Protein AF-A0A368LHK3-F1 (afdb_monomer)

Foldseek 3Di:
DDDDDDPPPPPPPPPPPPVVPFQAKFKAWEFEDAPALDADAPVVSLVVVVVVLVVPPDDDHYKYKYWHQYDDAFQADHNFTWIWIDTRPDRPQATATAALQDDADPDDDDDHDHGTGPRHDHDNWDWDAGPNAIETEHEHTDPPPDQQDADDPSSLVSNQVVLVVVVVVRHQAYEYEYAHEPVRVLVSPQVHDRHAEYEYEYCPFDWDDNPQHIYTYDYHPDPPRHIWIFIAGSRHGTPDIDD

pLDDT: mean 73.04, std 18.19, range [34.31, 96.06]

Sequence (243 aa):
MLYYFLPILFASFLLSAATLKEQKPLDISINLYGLSQTKISLDDTIKSIDARLEKNNTDNAAITFFSAFNQSKANVVTGYNYVYALNSGEGLRNTPLLASNLPIYSHSQHHQIYDFPSNKTHARAYVKTFSEQKVAFLSLIDLERRSESFPSDEDIKKLGSTIDRGSIEGWNKVVLVSQYSPSATKAMLKQLKGIDVAITLGSERNITRVGKTCLAEFPYNDANQLPIKASLSASGYTTRCYW

Organism: NCBI:txid673372

Secondary structure (DSSP, 8-state):
--------SSSS----------PPPEEEEEEEE---SS--BHHHHHHHHHHHHTT----SSEEEEEEEE--SSSSS-TT-EEEEEEETT--GGGPPEE-TTS---S---SSS-----TTS-EESSEEEEETTEEEEEEEE--SS--TT----HHHHHHHHHHHHHHHHTT--EEEEEE-S-HHHHHHHHHH----SEEEEEESS-EEEEETTEEEEEEETT-SS-PPEEEEE-TTS-EEEEE-

Radius of gyration: 21.18 Å; Cα contacts (8 Å, |Δi|>4): 474; chains: 1; bounding box: 49×42×87 Å

Nearest PDB structures (foldseek):
  4uwq-assembly2_D  TM=6.763E-01  e=1.932E-06  Thermus thermophilus HB27
  2wdc-assembly1_A  TM=7.623E-01  e=3.872E-05  Thermus thermophilus HB27
  2z1a-assembly1_A  TM=7.130E-01  e=7.539E-05  Thermus thermophilus HB8
  6hxw-assembly1_A  TM=6.999E-01  e=1.937E-04  Homo sapiens
  6vca-assembly2_C  TM=5.868E-01  e=1.937E-04  Homo sapiens

Mean predicted aligned error: 11.23 Å

InterPro domains:
  IPR029052 Metallo-dependent phosphatase-like [G3DSA:3.60.21.10] (35-229)

Solvent-accessible surface area (backbone atoms only — not comparable to full-atom values): 14095 Å² total; per-residue (Å²): 134,88,77,94,82,82,93,80,85,82,85,76,85,75,72,72,81,69,69,75,73,78,61,64,66,46,68,37,38,39,36,55,43,63,78,38,92,63,89,42,55,47,69,60,52,48,54,58,47,52,66,48,53,75,71,58,86,71,84,70,56,44,40,36,37,33,34,31,23,74,84,85,73,55,48,51,73,74,94,49,63,44,40,32,55,38,50,82,92,60,65,78,79,62,40,34,43,32,40,30,57,58,75,87,44,96,78,83,81,87,91,81,60,40,37,59,32,100,69,32,59,75,28,59,49,53,73,46,73,49,96,89,40,30,36,34,39,33,20,44,72,58,86,80,77,50,87,81,46,64,82,49,73,65,40,52,49,44,44,45,54,50,49,56,51,35,44,76,76,55,40,46,33,26,37,37,40,36,64,36,30,55,69,40,47,54,55,47,55,74,77,48,79,81,52,16,36,37,35,24,50,33,90,47,80,45,78,46,75,57,90,56,18,36,38,37,28,40,31,73,80,60,85,78,56,69,36,40,41,36,33,24,40,50,88,21,41,45,78,44,73,49,109

Structure (mmCIF, N/CA/C/O backbone):
data_AF-A0A368LHK3-F1
#
_entry.id   AF-A0A368LHK3-F1
#
loop_
_atom_site.group_PDB
_atom_site.id
_atom_site.type_symbol
_atom_site.label_atom_id
_atom_site.label_alt_id
_atom_site.label_comp_id
_atom_site.label_asym_id
_atom_site.label_entity_id
_atom_site.label_seq_id
_atom_site.pdbx_PDB_ins_code
_atom_site.Cartn_x
_atom_site.Cartn_y
_atom_site.Cartn_z
_atom_site.occupancy
_atom_site.B_iso_or_equiv
_atom_site.auth_seq_id
_atom_site.auth_comp_id
_atom_site.auth_asym_id
_atom_site.auth_atom_id
_atom_site.pdbx_PDB_model_num
ATOM 1 N N . MET A 1 1 ? -12.490 -14.277 69.357 1.00 39.06 1 MET A N 1
ATOM 2 C CA . MET A 1 1 ? -11.290 -14.781 68.655 1.00 39.06 1 MET A CA 1
ATOM 3 C C . MET A 1 1 ? -11.744 -15.373 67.331 1.00 39.06 1 MET A C 1
ATOM 5 O O . MET A 1 1 ? -12.592 -16.248 67.397 1.00 39.06 1 MET A O 1
ATOM 9 N N . LEU A 1 2 ? -11.161 -14.901 66.214 1.00 36.94 2 LEU A N 1
ATOM 10 C CA . LEU A 1 2 ? -11.186 -15.480 64.853 1.00 36.94 2 LEU A CA 1
ATOM 11 C C . LEU A 1 2 ? -12.563 -15.507 64.142 1.00 36.94 2 LEU A C 1
ATOM 13 O O . LEU A 1 2 ? -13.534 -15.967 64.712 1.00 36.94 2 LEU A O 1
ATOM 17 N N . TYR A 1 3 ? -12.766 -15.088 62.892 1.00 39.88 3 TYR A N 1
ATOM 18 C CA . TYR A 1 3 ? -11.941 -14.461 61.857 1.00 39.88 3 TYR A CA 1
ATOM 19 C C . TYR A 1 3 ? -12.898 -13.700 60.919 1.00 39.88 3 TYR A C 1
ATOM 21 O O . TYR A 1 3 ? -13.956 -14.206 60.555 1.00 39.88 3 TYR A O 1
ATOM 29 N N . TYR A 1 4 ? -12.493 -12.496 60.520 1.00 47.12 4 TYR A N 1
ATOM 30 C CA . TYR A 1 4 ? -12.994 -11.776 59.351 1.00 47.12 4 TYR A CA 1
ATOM 31 C C . TYR A 1 4 ? -12.792 -12.629 58.100 1.00 47.12 4 TYR A C 1
ATOM 33 O O . TYR A 1 4 ? -11.653 -13.005 57.882 1.00 47.12 4 TYR A O 1
ATOM 41 N N . PHE A 1 5 ? -13.805 -12.866 57.263 1.00 39.38 5 PHE A N 1
ATOM 42 C CA . PHE A 1 5 ? -13.632 -13.019 55.810 1.00 39.38 5 PHE A CA 1
ATOM 43 C C . PHE A 1 5 ? -14.997 -12.955 55.103 1.00 39.38 5 PHE A C 1
ATOM 45 O O . PHE A 1 5 ? -15.971 -13.535 55.567 1.00 39.38 5 PHE A O 1
ATOM 52 N N . LEU A 1 6 ? -15.011 -12.264 53.960 1.00 35.12 6 LEU A N 1
ATOM 53 C CA . LEU A 1 6 ? -16.101 -12.035 52.999 1.00 35.12 6 LEU A CA 1
ATOM 54 C C . LEU A 1 6 ? -17.094 -10.897 53.303 1.00 35.12 6 LEU A C 1
ATOM 56 O O . LEU A 1 6 ? -18.254 -11.115 53.640 1.00 35.12 6 LEU A O 1
ATOM 60 N N . PRO A 1 7 ? -16.693 -9.681 52.904 1.00 42.72 7 PRO A N 1
ATOM 61 C CA . PRO A 1 7 ? -17.489 -8.895 51.977 1.00 42.72 7 PRO A CA 1
ATOM 62 C C . PRO A 1 7 ? -16.635 -8.610 50.733 1.00 42.72 7 PRO A C 1
ATOM 64 O O . PRO A 1 7 ? -16.140 -7.507 50.536 1.00 42.72 7 PRO A O 1
ATOM 67 N N . ILE A 1 8 ? -16.411 -9.623 49.894 1.00 45.62 8 ILE A N 1
ATOM 68 C CA . ILE A 1 8 ? -15.786 -9.453 48.570 1.00 45.62 8 ILE A CA 1
ATOM 69 C C . ILE A 1 8 ? -16.653 -10.189 47.552 1.00 45.62 8 ILE A C 1
ATOM 71 O O . ILE A 1 8 ? -16.254 -11.183 46.962 1.00 45.62 8 ILE A O 1
ATOM 75 N N . LEU A 1 9 ? -17.900 -9.751 47.408 1.00 38.72 9 LEU A N 1
ATOM 76 C CA . LEU A 1 9 ? -18.780 -10.231 46.337 1.00 38.72 9 LEU A CA 1
ATOM 77 C C . LEU A 1 9 ? -19.642 -9.118 45.725 1.00 38.72 9 LEU A C 1
ATOM 79 O O . LEU A 1 9 ? -20.506 -9.393 44.906 1.00 38.72 9 LEU A O 1
ATOM 83 N N . PHE A 1 10 ? -19.361 -7.853 46.061 1.00 39.44 10 PHE A N 1
ATOM 84 C CA . PHE A 1 10 ? -20.093 -6.693 45.536 1.00 39.44 10 PHE A CA 1
ATOM 85 C C . PHE A 1 10 ? -19.209 -5.599 44.908 1.00 39.44 10 PHE A C 1
ATOM 87 O O . PHE A 1 10 ? -19.718 -4.547 44.541 1.00 39.44 10 PHE A O 1
ATOM 94 N N . ALA A 1 11 ? -17.903 -5.837 44.725 1.00 39.28 11 ALA A N 1
ATOM 95 C CA . ALA A 1 11 ? -16.951 -4.813 44.267 1.00 39.28 11 ALA A CA 1
ATOM 96 C C . ALA A 1 11 ? -16.318 -5.070 42.881 1.00 39.28 11 ALA A C 1
ATOM 98 O O . ALA A 1 11 ? -15.267 -4.514 42.580 1.00 39.28 11 ALA A O 1
ATOM 99 N N . SER A 1 12 ? -16.927 -5.895 42.023 1.00 38.56 12 SER A N 1
ATOM 100 C CA . SER A 1 12 ? -16.396 -6.177 40.671 1.00 38.56 12 SER A CA 1
ATOM 101 C C . SER A 1 12 ? -17.399 -6.004 39.524 1.00 38.56 12 SER A C 1
ATOM 103 O O . SER A 1 12 ? -17.036 -6.189 38.367 1.00 38.56 12 SER A O 1
ATOM 105 N N . PHE A 1 13 ? -18.614 -5.523 39.802 1.00 39.47 13 PHE A N 1
ATOM 106 C CA . PHE A 1 13 ? -19.549 -5.024 38.782 1.00 39.47 13 PHE A CA 1
ATOM 107 C C . PHE A 1 13 ? -19.528 -3.490 38.699 1.00 39.47 13 PHE A C 1
ATOM 109 O O . PHE A 1 13 ? -20.551 -2.822 38.644 1.00 39.47 13 PHE A O 1
ATOM 116 N N . LEU A 1 14 ? -18.327 -2.921 38.660 1.00 39.94 14 LEU A N 1
ATOM 117 C CA . LEU A 1 14 ? -18.084 -1.658 37.971 1.00 39.94 14 LEU A CA 1
ATOM 118 C C . LEU A 1 14 ? -17.269 -1.999 36.724 1.00 39.94 14 LEU A C 1
ATOM 120 O O . LEU A 1 14 ? -16.131 -1.564 36.559 1.00 39.94 14 LEU A O 1
ATOM 124 N N . LEU A 1 15 ? -17.858 -2.811 35.833 1.00 42.28 15 LEU A N 1
ATOM 125 C CA . LEU A 1 15 ? -17.521 -2.677 34.424 1.00 42.28 15 LEU A CA 1
ATOM 126 C C . LEU A 1 15 ? -17.925 -1.253 34.074 1.00 42.28 15 LEU A C 1
ATOM 128 O O . LEU A 1 15 ? -19.102 -0.953 33.883 1.00 42.28 15 LEU A O 1
ATOM 132 N N . SER A 1 16 ? -16.923 -0.379 34.082 1.00 39.53 16 SER A N 1
ATOM 133 C CA . SER A 1 16 ? -16.925 0.862 33.339 1.00 39.53 16 SER A CA 1
ATOM 134 C C . SER A 1 16 ? -17.677 0.596 32.045 1.00 39.53 16 SER A C 1
ATOM 136 O O . SER A 1 16 ? -17.220 -0.171 31.192 1.00 39.53 16 SER A O 1
ATOM 138 N N . ALA A 1 17 ? -18.867 1.180 31.935 1.00 41.22 17 ALA A N 1
ATOM 139 C CA . ALA A 1 17 ? -19.504 1.416 30.663 1.00 41.22 17 ALA A CA 1
ATOM 140 C C . ALA A 1 17 ? -18.587 2.393 29.919 1.00 41.22 17 ALA A C 1
ATOM 142 O O . ALA A 1 17 ? -18.852 3.589 29.829 1.00 41.22 17 ALA A O 1
ATOM 143 N N . ALA A 1 18 ? -17.456 1.877 29.432 1.00 41.47 18 ALA A N 1
ATOM 144 C CA . ALA A 1 18 ? -16.744 2.455 28.325 1.00 41.47 18 ALA A CA 1
ATOM 145 C C . ALA A 1 18 ? -17.753 2.386 27.189 1.00 41.47 18 ALA A C 1
ATOM 147 O O . ALA A 1 18 ? -17.929 1.354 26.543 1.00 41.47 18 ALA A O 1
ATOM 148 N N . THR A 1 19 ? -18.511 3.469 27.041 1.00 41.59 19 THR A N 1
ATOM 149 C CA . THR A 1 19 ? -19.280 3.750 25.844 1.00 41.59 19 THR A CA 1
ATOM 150 C C . THR A 1 19 ? -18.310 3.531 24.700 1.00 41.59 19 THR A C 1
ATOM 152 O O . THR A 1 19 ? -17.318 4.245 24.559 1.00 41.59 19 THR A O 1
ATOM 155 N N . LEU A 1 20 ? -18.521 2.433 23.975 1.00 47.34 20 LEU A N 1
ATOM 156 C CA . LEU A 1 20 ? -17.704 2.034 22.845 1.00 47.34 20 LEU A CA 1
ATOM 157 C C . LEU A 1 20 ? -17.875 3.175 21.849 1.00 47.34 20 LEU A C 1
ATOM 159 O O . LEU A 1 20 ? -18.929 3.294 21.229 1.00 47.34 20 LEU A O 1
ATOM 163 N N . LYS A 1 21 ? -16.914 4.109 21.846 1.00 54.16 21 LYS A N 1
ATOM 164 C CA . LYS A 1 21 ? -17.018 5.371 21.118 1.00 54.16 21 LYS A CA 1
ATOM 165 C C . LYS A 1 21 ? -17.296 4.999 19.671 1.00 54.16 21 LYS A C 1
ATOM 167 O O . LYS A 1 21 ? -16.472 4.329 19.048 1.00 54.16 21 LYS A O 1
ATOM 172 N N . GLU A 1 22 ? -18.493 5.332 19.200 1.00 62.88 22 GLU A N 1
ATOM 173 C CA . GLU A 1 22 ? -18.983 4.871 17.909 1.00 62.88 22 GLU A CA 1
ATOM 174 C C . GLU A 1 22 ? -18.034 5.406 16.836 1.00 62.88 22 GLU A C 1
ATOM 176 O O . GLU A 1 22 ? -17.940 6.615 16.600 1.00 62.88 22 GLU A O 1
ATOM 181 N N . GLN A 1 23 ? -17.221 4.509 16.273 1.00 67.88 23 GLN A N 1
ATOM 182 C CA . GLN A 1 23 ? -16.212 4.887 15.295 1.00 67.88 23 GLN A CA 1
ATOM 183 C C . GLN A 1 23 ? -16.940 5.391 14.052 1.00 67.88 23 GLN A C 1
ATOM 185 O O . GLN A 1 23 ? -17.771 4.689 13.480 1.00 67.88 23 GLN A O 1
ATOM 190 N N . LYS A 1 24 ? -16.656 6.626 13.644 1.00 78.88 24 LYS A N 1
ATOM 191 C CA . LYS A 1 24 ? -17.292 7.215 12.466 1.00 78.88 24 LYS A CA 1
ATOM 192 C C . LYS A 1 24 ? -16.616 6.707 11.188 1.00 78.88 24 LYS A C 1
ATOM 194 O O . LYS A 1 24 ? -15.429 6.372 11.221 1.00 78.88 24 LYS A O 1
ATOM 199 N N . PRO A 1 25 ? -17.347 6.651 10.062 1.00 84.19 25 PRO A N 1
ATOM 200 C CA . PRO A 1 25 ? -16.735 6.461 8.756 1.00 84.19 25 PRO A CA 1
ATOM 201 C C . PRO A 1 25 ? -15.623 7.487 8.507 1.00 84.19 25 PRO A C 1
ATOM 203 O O . PRO A 1 25 ? -15.702 8.622 8.980 1.00 84.19 25 PRO A O 1
ATOM 206 N N . LEU A 1 26 ? -14.601 7.079 7.759 1.00 87.69 26 LEU A N 1
ATOM 207 C CA . LEU A 1 26 ? -13.479 7.924 7.370 1.00 87.69 26 LEU A CA 1
ATOM 208 C C . LEU A 1 26 ? -13.448 8.061 5.852 1.00 87.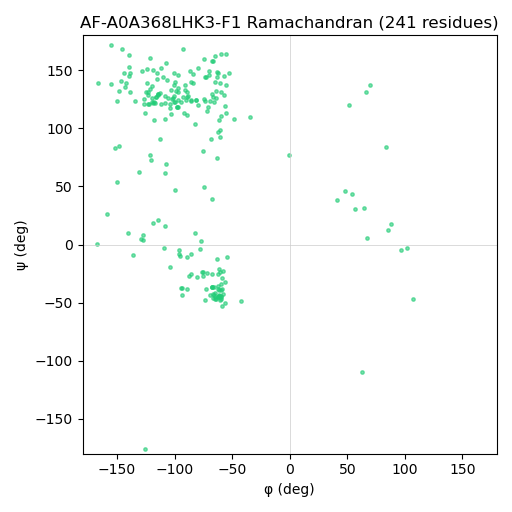69 26 LEU A C 1
ATOM 210 O O . LEU A 1 26 ? -13.316 7.059 5.151 1.00 87.69 26 LEU A O 1
ATOM 214 N N . ASP A 1 27 ? -13.498 9.296 5.368 1.00 88.75 27 ASP A N 1
ATOM 215 C CA . ASP A 1 27 ? -13.175 9.616 3.983 1.00 88.75 27 ASP A CA 1
ATOM 216 C C . ASP A 1 27 ? -11.692 9.988 3.890 1.00 88.75 27 ASP A C 1
ATOM 218 O O . ASP A 1 27 ? -11.211 10.838 4.641 1.00 88.75 27 ASP A O 1
ATOM 222 N N . ILE A 1 28 ? -10.966 9.327 2.989 1.00 86.94 28 ILE A N 1
ATOM 223 C CA . ILE A 1 28 ? -9.543 9.564 2.737 1.00 86.94 28 ILE A CA 1
ATOM 224 C C . ILE A 1 28 ? -9.317 9.899 1.262 1.00 86.94 28 ILE A C 1
ATOM 226 O O . ILE A 1 28 ? -9.904 9.278 0.370 1.00 86.94 28 ILE A O 1
ATOM 230 N N . SER A 1 29 ? -8.440 10.873 1.023 1.00 87.81 29 SER A N 1
ATOM 231 C CA . SER A 1 29 ? -7.924 11.205 -0.302 1.00 87.81 29 SER A CA 1
ATOM 232 C C . SER A 1 29 ? -6.481 10.720 -0.420 1.00 87.81 29 SER A C 1
ATOM 234 O O . SER A 1 29 ? -5.634 11.031 0.419 1.00 87.81 29 SER A O 1
ATOM 236 N N . ILE A 1 30 ? -6.194 9.925 -1.447 1.00 87.19 30 ILE A N 1
ATOM 237 C CA . ILE A 1 30 ? -4.882 9.322 -1.675 1.00 87.19 30 ILE A CA 1
ATOM 238 C C . ILE A 1 30 ? -4.337 9.836 -3.002 1.00 87.19 30 ILE A C 1
ATOM 240 O O . ILE A 1 30 ? -4.782 9.429 -4.074 1.00 87.19 30 ILE A O 1
ATOM 244 N N . ASN A 1 31 ? -3.349 10.718 -2.935 1.00 83.06 31 ASN A N 1
ATOM 245 C CA . ASN A 1 31 ? -2.669 11.237 -4.113 1.00 83.06 31 ASN A CA 1
ATOM 246 C C . ASN A 1 31 ? -1.533 10.300 -4.525 1.00 83.06 31 ASN A C 1
ATOM 248 O O . ASN A 1 31 ? -0.787 9.812 -3.675 1.00 83.06 31 ASN A O 1
ATOM 252 N N . LEU A 1 32 ? -1.372 10.089 -5.830 1.00 78.94 32 LEU A N 1
ATOM 253 C CA . LEU A 1 32 ? -0.333 9.232 -6.397 1.00 78.94 32 LEU A CA 1
ATOM 254 C C . LEU A 1 32 ? 0.527 10.040 -7.368 1.00 78.94 32 LEU A C 1
ATOM 256 O O . LEU A 1 32 ? 0.024 10.556 -8.365 1.00 78.94 32 LEU A O 1
ATOM 260 N N . TYR A 1 33 ? 1.830 10.116 -7.101 1.00 74.44 33 TYR A N 1
ATOM 261 C CA . TYR A 1 33 ? 2.792 10.802 -7.961 1.00 74.44 33 TYR A CA 1
ATOM 262 C C . TYR A 1 33 ? 3.894 9.852 -8.388 1.00 74.44 33 TYR A C 1
ATOM 264 O O . TYR A 1 33 ? 4.627 9.324 -7.559 1.00 74.44 33 TYR A O 1
ATOM 272 N N . GLY A 1 34 ? 4.046 9.666 -9.698 1.00 62.72 34 GLY A N 1
ATOM 273 C CA . GLY A 1 34 ? 5.233 9.014 -10.238 1.00 62.72 34 GLY A CA 1
ATOM 274 C C . GLY A 1 34 ? 5.510 7.648 -9.614 1.00 62.72 34 GLY A C 1
ATOM 275 O O . GLY A 1 34 ? 6.664 7.356 -9.321 1.00 62.72 34 GLY A O 1
ATOM 276 N N . LEU A 1 35 ? 4.489 6.798 -9.431 1.00 59.94 35 LEU A N 1
ATOM 277 C CA . LEU A 1 35 ? 4.668 5.363 -9.149 1.00 59.94 35 LEU A CA 1
ATOM 278 C C . LEU A 1 35 ? 5.261 4.625 -10.376 1.00 59.94 35 LEU A C 1
ATOM 280 O O . LEU A 1 35 ? 4.841 3.538 -10.750 1.00 59.94 35 LEU A O 1
ATOM 284 N N . SER A 1 36 ? 6.193 5.261 -11.078 1.00 57.78 36 SER A N 1
ATOM 285 C CA . SER A 1 36 ? 6.818 4.754 -12.286 1.00 57.78 36 SER A CA 1
ATOM 286 C C . SER A 1 36 ? 7.975 3.830 -11.930 1.00 57.78 36 SER A C 1
ATOM 288 O O . SER A 1 36 ? 8.714 4.070 -10.978 1.00 57.78 36 SER A O 1
ATOM 290 N N . GLN A 1 37 ? 8.203 2.807 -12.756 1.00 52.69 37 GLN A N 1
ATOM 291 C CA . GLN A 1 37 ? 9.429 2.020 -12.664 1.00 52.69 37 GLN A CA 1
ATOM 292 C C . GLN A 1 37 ? 10.658 2.710 -13.297 1.00 52.69 37 GLN A C 1
ATOM 294 O O . GLN A 1 37 ? 11.770 2.174 -13.225 1.00 52.69 37 GLN A O 1
ATOM 299 N N . THR A 1 38 ? 10.490 3.882 -13.920 1.00 55.06 38 THR A N 1
ATOM 300 C CA . THR A 1 38 ? 11.595 4.641 -14.522 1.00 55.06 38 THR A CA 1
ATOM 301 C C . THR A 1 38 ? 12.477 5.288 -13.456 1.00 55.06 38 THR A C 1
ATOM 303 O O . THR A 1 38 ? 12.008 5.724 -12.408 1.00 55.06 38 THR A O 1
ATOM 306 N N . LYS A 1 39 ? 13.790 5.342 -13.717 1.00 57.94 39 LYS A N 1
ATOM 307 C CA . LYS A 1 39 ? 14.766 5.961 -12.811 1.00 57.94 39 LYS A CA 1
ATOM 308 C C . LYS A 1 39 ? 14.552 7.475 -12.774 1.00 57.94 39 LYS A C 1
ATOM 310 O O . LYS A 1 39 ? 15.149 8.195 -13.567 1.00 57.94 39 LYS A O 1
ATOM 315 N N . ILE A 1 40 ? 13.722 7.950 -11.854 1.00 59.78 40 ILE A N 1
ATOM 316 C CA . ILE A 1 40 ? 13.559 9.378 -11.568 1.00 59.78 40 ILE A CA 1
ATOM 317 C C . ILE A 1 40 ? 14.306 9.685 -10.269 1.00 59.78 40 ILE A C 1
ATOM 319 O O . ILE A 1 40 ? 14.203 8.937 -9.292 1.00 59.78 40 ILE A O 1
ATOM 323 N N . SER A 1 41 ? 15.098 10.762 -10.275 1.00 63.72 41 SER A N 1
ATOM 324 C CA . SER A 1 41 ? 15.797 11.240 -9.082 1.00 63.72 41 SER A CA 1
ATOM 325 C C . SER A 1 41 ? 14.793 11.600 -7.985 1.00 63.72 41 SER A C 1
ATOM 327 O O . SER A 1 41 ? 13.755 12.220 -8.241 1.00 63.72 41 SER A O 1
ATOM 329 N N . LEU A 1 42 ? 15.120 11.232 -6.745 1.00 66.62 42 LEU A N 1
ATOM 330 C CA . LEU A 1 42 ? 14.331 11.591 -5.572 1.00 66.62 42 LEU A CA 1
ATOM 331 C C . LEU A 1 42 ? 14.187 13.114 -5.436 1.00 66.62 42 LEU A C 1
ATOM 333 O O . LEU A 1 42 ? 13.087 13.589 -5.180 1.00 66.62 42 LEU A O 1
ATOM 337 N N . ASP A 1 43 ? 15.258 13.876 -5.662 1.00 66.38 43 ASP A N 1
ATOM 338 C CA . ASP A 1 43 ? 15.247 15.333 -5.485 1.00 66.38 43 ASP A CA 1
ATOM 339 C C . ASP A 1 43 ? 14.356 16.042 -6.520 1.00 66.38 43 ASP A C 1
ATOM 341 O O . ASP A 1 43 ? 13.662 17.004 -6.189 1.00 66.38 43 ASP A O 1
ATOM 345 N N . ASP A 1 44 ? 14.320 15.545 -7.759 1.00 65.88 44 ASP A N 1
ATOM 346 C CA . ASP A 1 44 ? 13.463 16.097 -8.818 1.00 65.88 44 ASP A CA 1
ATOM 347 C C . ASP A 1 44 ? 11.988 15.760 -8.577 1.00 65.88 44 ASP A C 1
ATOM 349 O O . ASP A 1 44 ? 11.107 16.602 -8.762 1.00 65.88 44 ASP A O 1
ATOM 353 N N . THR A 1 45 ? 11.725 14.541 -8.095 1.00 68.31 45 THR A N 1
ATOM 354 C CA . THR A 1 45 ? 10.382 14.109 -7.683 1.00 68.31 45 THR A CA 1
ATOM 355 C C . THR A 1 45 ? 9.878 14.975 -6.532 1.00 68.31 45 THR A C 1
ATOM 357 O O . THR A 1 45 ? 8.751 15.463 -6.578 1.00 68.31 45 THR A O 1
ATOM 360 N N . ILE A 1 46 ? 10.742 15.236 -5.546 1.00 66.50 46 ILE A N 1
ATOM 361 C CA . ILE A 1 46 ? 10.439 16.070 -4.382 1.00 66.50 46 ILE A CA 1
ATOM 362 C C . ILE A 1 46 ? 10.041 17.484 -4.807 1.00 66.50 46 ILE A C 1
ATOM 364 O O . ILE A 1 46 ? 8.951 17.934 -4.468 1.00 66.50 46 ILE A O 1
ATOM 368 N N . LYS A 1 47 ? 10.863 18.150 -5.628 1.00 66.25 47 LYS A N 1
ATOM 369 C CA . LYS A 1 47 ? 10.564 19.504 -6.128 1.00 66.25 47 LYS A CA 1
ATOM 370 C C . LYS A 1 47 ? 9.252 19.560 -6.909 1.00 66.25 47 LYS A C 1
ATOM 372 O O . LYS A 1 47 ? 8.513 20.534 -6.800 1.00 66.25 47 LYS A O 1
ATOM 377 N N . SER A 1 48 ? 8.963 18.527 -7.706 1.00 68.69 48 SER A N 1
ATOM 378 C CA . SER A 1 48 ? 7.713 18.457 -8.468 1.00 68.69 48 SER A CA 1
ATOM 379 C C . SER A 1 48 ? 6.490 18.294 -7.567 1.00 68.69 48 SER A C 1
ATOM 381 O O . SER A 1 48 ? 5.439 18.847 -7.880 1.00 68.69 48 SER A O 1
ATOM 383 N N . ILE A 1 49 ? 6.614 17.542 -6.470 1.00 68.12 49 ILE A N 1
ATOM 384 C CA . ILE A 1 49 ? 5.538 17.329 -5.497 1.00 68.12 49 ILE A CA 1
ATOM 385 C C . ILE A 1 49 ? 5.324 18.585 -4.649 1.00 68.12 49 ILE A C 1
ATOM 387 O O . ILE A 1 49 ? 4.185 19.034 -4.553 1.00 68.12 49 ILE A O 1
ATOM 391 N N . ASP A 1 50 ? 6.387 19.193 -4.109 1.00 65.75 50 ASP A N 1
ATOM 392 C CA . ASP A 1 50 ? 6.301 20.411 -3.285 1.00 65.75 50 ASP A CA 1
ATOM 393 C C . ASP A 1 50 ? 5.585 21.543 -4.037 1.00 65.75 50 ASP A C 1
ATOM 395 O O . ASP A 1 50 ? 4.577 22.066 -3.565 1.00 65.75 50 ASP A O 1
ATOM 399 N N . ALA A 1 51 ? 6.003 21.825 -5.277 1.00 63.38 51 ALA A N 1
ATOM 400 C CA . ALA A 1 51 ? 5.378 22.854 -6.111 1.00 63.38 51 ALA A CA 1
ATOM 401 C C . ALA A 1 51 ? 3.884 22.594 -6.405 1.00 63.38 51 ALA A C 1
ATOM 403 O O . ALA A 1 51 ? 3.135 23.519 -6.724 1.00 63.38 51 ALA A O 1
ATOM 404 N N . ARG A 1 52 ? 3.436 21.333 -6.340 1.00 64.88 52 ARG A N 1
ATOM 405 C CA . ARG A 1 52 ? 2.034 20.946 -6.572 1.00 64.88 52 ARG A CA 1
ATOM 406 C C . ARG A 1 52 ? 1.210 20.982 -5.288 1.00 64.88 52 ARG A C 1
ATOM 408 O O . ARG A 1 52 ? 0.058 21.408 -5.336 1.00 64.88 52 ARG A O 1
ATOM 415 N N . LEU A 1 53 ? 1.785 20.572 -4.158 1.00 63.25 53 LEU A N 1
ATOM 416 C CA . LEU A 1 53 ? 1.128 20.623 -2.850 1.00 63.25 53 LEU A CA 1
ATOM 417 C C . LEU A 1 53 ? 0.906 22.066 -2.383 1.00 63.25 53 LEU A C 1
ATOM 419 O O . LEU A 1 53 ? -0.157 22.361 -1.849 1.00 63.25 53 LEU A O 1
ATOM 423 N N . GLU A 1 54 ? 1.835 22.982 -2.671 1.00 60.91 54 GLU A N 1
ATOM 424 C CA . GLU A 1 54 ? 1.667 24.420 -2.396 1.00 60.91 54 GLU A CA 1
ATOM 425 C C . GLU A 1 54 ? 0.494 25.049 -3.170 1.00 60.91 54 GLU A C 1
ATOM 427 O O . GLU A 1 54 ? -0.094 26.037 -2.731 1.00 60.91 54 GLU A O 1
ATOM 432 N N . LYS A 1 55 ? 0.120 24.466 -4.317 1.00 54.72 55 LYS A N 1
ATOM 433 C CA . LYS A 1 55 ? -0.953 24.968 -5.186 1.00 54.72 55 LYS A CA 1
ATOM 434 C C . LYS A 1 55 ? -2.341 24.439 -4.807 1.00 54.72 55 LYS A C 1
ATOM 436 O O . LYS A 1 55 ? -3.337 25.112 -5.065 1.00 54.72 55 LYS A O 1
ATOM 441 N N . ASN A 1 56 ? -2.410 23.260 -4.191 1.00 53.00 56 ASN A N 1
ATOM 442 C CA . ASN A 1 56 ? -3.651 22.578 -3.825 1.00 53.00 56 ASN A CA 1
ATOM 443 C C . ASN A 1 56 ? -3.859 22.641 -2.309 1.00 53.00 56 ASN A C 1
ATOM 445 O O . ASN A 1 56 ? -3.753 21.643 -1.598 1.00 53.00 56 ASN A O 1
ATOM 449 N N . ASN A 1 57 ? -4.144 23.843 -1.813 1.00 49.19 57 ASN A N 1
ATOM 450 C CA . ASN A 1 57 ? -4.521 24.063 -0.424 1.00 49.19 57 ASN A CA 1
ATOM 451 C C . ASN A 1 57 ? -5.977 23.601 -0.222 1.00 49.19 57 ASN A C 1
ATOM 453 O O . ASN A 1 57 ? -6.896 24.412 -0.304 1.00 49.19 57 ASN A O 1
ATOM 457 N N . THR A 1 58 ? -6.210 22.295 -0.063 1.00 46.66 58 THR A N 1
ATOM 458 C CA . THR A 1 58 ? -7.568 21.756 0.128 1.00 46.66 58 THR A CA 1
ATOM 459 C C . THR A 1 58 ? -7.628 20.593 1.114 1.00 46.66 58 THR A C 1
ATOM 461 O O . THR A 1 58 ? -6.778 19.707 1.115 1.00 46.66 58 THR A O 1
ATOM 464 N N . ASP A 1 59 ? -8.688 20.659 1.917 1.00 46.41 59 ASP A N 1
ATOM 465 C CA . ASP A 1 59 ? -9.039 19.936 3.138 1.00 46.41 59 ASP A CA 1
ATOM 466 C C . ASP A 1 59 ? -9.069 18.393 3.114 1.00 46.41 59 ASP A C 1
ATOM 468 O O . ASP A 1 59 ? -9.256 17.750 2.081 1.00 46.41 59 ASP A O 1
ATOM 472 N N . ASN A 1 60 ? -9.055 17.857 4.347 1.00 49.84 60 ASN A N 1
ATOM 473 C CA . ASN A 1 60 ? -9.323 16.489 4.822 1.00 49.84 60 ASN A CA 1
ATOM 474 C C . ASN A 1 60 ? -8.310 15.387 4.467 1.00 49.84 60 ASN A C 1
ATOM 476 O O . ASN A 1 60 ? -7.832 15.290 3.346 1.00 49.84 60 ASN A O 1
ATOM 480 N N . ALA A 1 61 ? -8.028 14.539 5.475 1.00 56.72 61 ALA A N 1
ATOM 481 C CA . ALA A 1 61 ? -7.192 13.328 5.480 1.00 56.72 61 ALA A CA 1
ATOM 482 C C . ALA A 1 61 ? -6.542 12.965 4.130 1.00 56.72 61 ALA A C 1
ATOM 484 O O . ALA A 1 61 ? -6.999 12.060 3.428 1.00 56.72 61 ALA A O 1
ATOM 485 N N . ALA A 1 62 ? -5.479 13.686 3.767 1.00 74.38 62 ALA A N 1
ATOM 486 C CA . ALA A 1 62 ? -4.790 13.516 2.499 1.00 74.38 62 ALA A CA 1
ATOM 487 C C . ALA A 1 62 ? -3.431 12.852 2.726 1.00 74.38 62 ALA A C 1
ATOM 489 O O . ALA A 1 62 ? -2.574 13.383 3.433 1.00 74.38 62 ALA A O 1
ATOM 490 N N . ILE A 1 63 ? -3.219 11.700 2.094 1.00 80.56 63 ILE A N 1
ATOM 491 C CA . ILE A 1 63 ? -1.902 11.067 1.999 1.00 80.56 63 ILE A CA 1
ATOM 492 C C . ILE A 1 63 ? -1.420 11.162 0.557 1.00 80.56 63 ILE A C 1
ATOM 494 O O . ILE A 1 63 ? -2.199 11.073 -0.391 1.00 80.56 63 ILE A O 1
ATOM 498 N N . THR A 1 64 ? -0.123 11.341 0.383 1.00 81.25 64 THR A N 1
ATOM 499 C CA . THR A 1 64 ? 0.527 11.347 -0.916 1.00 81.25 64 THR A CA 1
ATOM 500 C C . THR A 1 64 ? 1.540 10.221 -0.975 1.00 81.25 64 THR A C 1
ATOM 502 O O . THR A 1 64 ? 2.470 10.183 -0.171 1.00 81.25 64 THR A O 1
ATOM 505 N N . PHE A 1 65 ? 1.379 9.321 -1.941 1.00 82.06 65 PHE A N 1
ATOM 506 C CA . PHE A 1 65 ? 2.387 8.330 -2.274 1.00 82.06 65 PHE A CA 1
ATOM 507 C C . PHE A 1 65 ? 3.171 8.753 -3.497 1.00 82.06 65 PHE A C 1
ATOM 509 O O . PHE A 1 65 ? 2.601 9.179 -4.504 1.00 82.06 65 PHE A O 1
ATOM 516 N N . PHE A 1 66 ? 4.478 8.555 -3.432 1.00 77.50 66 PHE A N 1
ATOM 517 C CA . PHE A 1 66 ? 5.321 8.654 -4.606 1.00 77.50 66 PHE A CA 1
ATOM 518 C C . PHE A 1 66 ? 6.374 7.568 -4.620 1.00 77.50 66 PHE A C 1
ATOM 520 O O . PHE A 1 66 ? 6.775 7.072 -3.566 1.00 77.50 66 PHE A O 1
ATOM 527 N N . SER A 1 67 ? 6.810 7.193 -5.821 1.00 75.12 67 SER A N 1
ATOM 528 C CA . SER A 1 67 ? 7.956 6.308 -5.967 1.00 75.12 67 SER A CA 1
ATOM 529 C C . SER A 1 67 ? 9.157 7.082 -6.468 1.00 75.12 67 SER A C 1
ATOM 531 O O . SER A 1 67 ? 9.027 7.982 -7.295 1.00 75.12 67 SER A O 1
ATOM 533 N N . ALA A 1 68 ? 10.328 6.747 -5.947 1.00 68.94 68 ALA A N 1
ATOM 534 C CA . ALA A 1 68 ? 11.571 7.329 -6.414 1.00 68.94 68 ALA A CA 1
ATOM 535 C C . ALA A 1 68 ? 12.691 6.297 -6.382 1.00 68.94 68 ALA A C 1
ATOM 537 O O . ALA A 1 68 ? 12.750 5.433 -5.496 1.00 68.94 68 ALA A O 1
ATOM 538 N N . PHE A 1 69 ? 13.609 6.434 -7.335 1.00 65.19 69 PHE A N 1
ATOM 539 C CA . PHE A 1 69 ? 14.846 5.678 -7.341 1.00 65.19 69 PHE A CA 1
ATOM 540 C C . PHE A 1 69 ? 15.817 6.345 -6.364 1.00 65.19 69 PHE A C 1
ATOM 542 O O . PHE A 1 69 ? 16.173 7.515 -6.526 1.00 65.19 69 PHE A O 1
ATOM 549 N N . ASN A 1 70 ? 16.260 5.624 -5.335 1.00 62.53 70 ASN A N 1
ATOM 550 C CA . ASN A 1 70 ? 17.258 6.173 -4.421 1.00 62.53 70 ASN A CA 1
ATOM 551 C C . ASN A 1 70 ? 18.634 6.198 -5.103 1.00 62.53 70 ASN A C 1
ATOM 553 O O . ASN A 1 70 ? 19.118 5.160 -5.553 1.00 62.53 70 ASN A O 1
ATOM 557 N N . GLN A 1 71 ? 19.262 7.377 -5.168 1.00 50.84 71 GLN A N 1
ATOM 558 C CA . GLN A 1 71 ? 20.497 7.559 -5.932 1.00 50.84 71 GLN A CA 1
ATOM 559 C C . GLN A 1 71 ? 21.792 7.639 -5.115 1.00 50.84 71 GLN A C 1
ATOM 561 O O . GLN A 1 71 ? 22.829 7.393 -5.721 1.00 50.84 71 GLN A O 1
ATOM 566 N N . SER A 1 72 ? 21.819 7.927 -3.801 1.00 48.06 72 SER A N 1
ATOM 567 C CA . SER A 1 72 ? 23.148 8.048 -3.145 1.00 48.06 72 SER A CA 1
ATOM 568 C C . SER A 1 72 ? 23.268 8.094 -1.614 1.00 48.06 72 SER A C 1
ATOM 570 O O . SER A 1 72 ? 24.395 8.223 -1.143 1.00 48.06 72 SER A O 1
ATOM 572 N N . LYS A 1 73 ? 22.205 8.018 -0.794 1.00 50.22 73 LYS A N 1
ATOM 573 C CA . LYS A 1 73 ? 22.367 8.261 0.668 1.00 50.22 73 LYS A CA 1
ATOM 574 C C . LYS A 1 73 ? 21.656 7.302 1.620 1.00 50.22 73 LYS A C 1
ATOM 576 O O . LYS A 1 73 ? 21.901 7.368 2.816 1.00 50.22 73 LYS A O 1
ATOM 581 N N . ALA A 1 74 ? 20.796 6.423 1.119 1.00 52.47 74 ALA A N 1
ATOM 582 C CA . ALA A 1 74 ? 20.161 5.377 1.919 1.00 52.47 74 ALA A CA 1
ATOM 583 C C . ALA A 1 74 ? 20.933 4.056 1.752 1.00 52.47 74 ALA A C 1
ATOM 585 O O . ALA A 1 74 ? 21.236 3.713 0.608 1.00 52.47 74 ALA A O 1
ATOM 586 N N . ASN A 1 75 ? 21.214 3.316 2.837 1.00 56.09 75 ASN A N 1
ATOM 587 C CA . ASN A 1 75 ? 21.849 1.981 2.806 1.00 56.09 75 ASN A CA 1
ATOM 588 C C . ASN A 1 75 ? 20.848 0.899 2.327 1.00 56.09 75 ASN A C 1
ATOM 590 O O . ASN A 1 75 ? 20.660 -0.146 2.945 1.00 56.09 75 ASN A O 1
ATOM 594 N N . VAL A 1 76 ? 20.182 1.177 1.209 1.00 61.00 76 VAL A N 1
ATOM 595 C CA . VAL A 1 76 ? 19.162 0.332 0.584 1.00 61.00 76 VAL A CA 1
ATOM 596 C C . VAL A 1 76 ? 19.728 -0.293 -0.672 1.00 61.00 76 VAL A C 1
ATOM 598 O O . VAL A 1 76 ? 20.624 0.272 -1.305 1.00 61.00 76 VAL A O 1
ATOM 601 N N . VAL A 1 77 ? 19.163 -1.420 -1.090 1.00 61.03 77 VAL A N 1
ATOM 602 C CA . VAL A 1 77 ? 19.599 -2.047 -2.335 1.00 61.03 77 VAL A CA 1
ATOM 603 C C . VAL A 1 77 ? 19.290 -1.115 -3.509 1.00 61.03 77 VAL A C 1
ATOM 605 O O . VAL A 1 77 ? 18.169 -0.617 -3.672 1.00 61.03 77 VAL A O 1
ATOM 608 N N . THR A 1 78 ? 20.323 -0.831 -4.299 1.00 58.41 78 THR A N 1
ATOM 609 C CA . THR A 1 78 ? 20.226 -0.034 -5.521 1.00 58.41 78 THR A CA 1
ATOM 610 C C . THR A 1 78 ? 19.469 -0.826 -6.584 1.00 58.41 78 THR A C 1
ATOM 612 O O . THR A 1 78 ? 19.515 -2.051 -6.613 1.00 58.41 78 THR A O 1
ATOM 615 N N . GLY A 1 79 ? 18.743 -0.144 -7.472 1.00 58.97 79 GLY A N 1
ATOM 616 C CA . GLY A 1 79 ? 17.989 -0.830 -8.530 1.00 58.97 79 GLY A CA 1
ATOM 617 C C . GLY A 1 79 ? 16.484 -0.959 -8.285 1.00 58.97 79 GLY A C 1
ATOM 618 O O . GLY A 1 79 ? 15.792 -1.408 -9.197 1.00 58.97 79 GLY A O 1
ATOM 619 N N . TYR A 1 80 ? 15.971 -0.507 -7.136 1.00 67.31 80 TYR A N 1
ATOM 620 C CA . TYR A 1 80 ? 14.539 -0.507 -6.811 1.00 67.31 80 TYR A CA 1
ATOM 621 C C . TYR A 1 80 ? 13.951 0.903 -6.743 1.00 67.31 80 TYR A C 1
ATOM 623 O O . TYR A 1 80 ? 14.643 1.867 -6.403 1.00 67.31 80 TYR A O 1
ATOM 631 N N . ASN A 1 81 ? 12.654 1.005 -7.036 1.00 71.56 81 ASN A N 1
ATOM 632 C CA . ASN A 1 81 ? 11.868 2.199 -6.745 1.00 71.56 81 ASN A CA 1
ATOM 633 C C . ASN A 1 81 ? 11.185 1.989 -5.403 1.00 71.56 81 ASN A C 1
ATOM 635 O O . ASN A 1 81 ? 10.460 1.016 -5.224 1.00 71.56 81 ASN A O 1
ATOM 639 N N . TYR A 1 82 ? 11.427 2.882 -4.455 1.00 76.00 82 TYR A N 1
ATOM 640 C CA . TYR A 1 82 ? 10.833 2.788 -3.126 1.00 76.00 82 TYR A CA 1
ATOM 641 C C . TYR A 1 82 ? 9.603 3.675 -3.046 1.00 76.00 82 TYR A C 1
ATOM 643 O O . TYR A 1 82 ? 9.582 4.743 -3.656 1.00 76.00 82 TYR A O 1
ATOM 651 N N . VAL A 1 83 ? 8.595 3.239 -2.291 1.00 80.88 83 VAL A N 1
ATOM 652 C CA . VAL A 1 83 ? 7.390 4.032 -2.038 1.00 80.88 83 VAL A CA 1
ATOM 653 C C . VAL A 1 83 ? 7.618 4.892 -0.805 1.00 80.88 83 VAL A C 1
ATOM 655 O O . VAL A 1 83 ? 8.044 4.404 0.240 1.00 80.88 83 VAL A O 1
ATOM 658 N N . TYR A 1 84 ? 7.306 6.171 -0.922 1.00 78.88 84 TYR A N 1
ATOM 659 C CA . TYR A 1 84 ? 7.338 7.139 0.162 1.00 78.88 84 TYR A CA 1
ATOM 660 C C . TYR A 1 84 ? 5.919 7.629 0.427 1.00 78.88 84 TYR A C 1
ATOM 662 O O . TYR A 1 84 ? 5.142 7.792 -0.514 1.00 78.88 84 TYR A O 1
ATOM 670 N N . ALA A 1 85 ? 5.587 7.854 1.696 1.00 78.75 85 ALA A N 1
ATOM 671 C CA . ALA A 1 85 ? 4.268 8.319 2.114 1.00 78.75 85 ALA A CA 1
ATOM 672 C C . ALA A 1 85 ? 4.375 9.661 2.835 1.00 78.75 85 ALA A C 1
ATOM 674 O O . ALA A 1 85 ? 5.072 9.769 3.840 1.00 78.75 85 ALA A O 1
ATOM 675 N N . LEU A 1 86 ? 3.669 10.666 2.330 1.00 77.0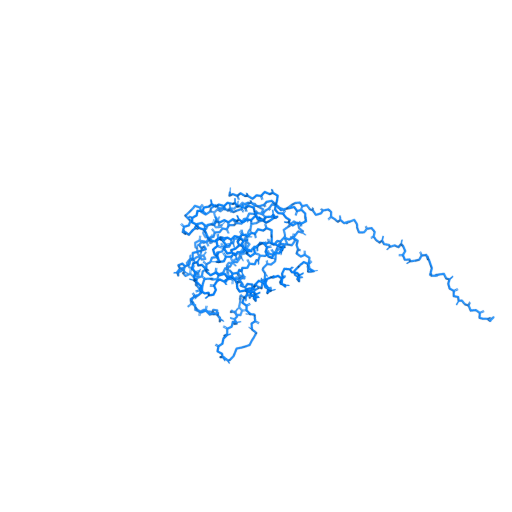0 86 LEU A N 1
ATOM 676 C CA . LEU A 1 86 ? 3.711 12.041 2.809 1.00 77.00 86 LEU A CA 1
ATOM 677 C C . LEU A 1 86 ? 2.318 12.494 3.245 1.00 77.00 86 LEU A C 1
ATOM 679 O O . LEU A 1 86 ? 1.351 12.314 2.508 1.00 77.00 86 LEU A O 1
ATOM 683 N N . ASN A 1 87 ? 2.221 13.126 4.410 1.00 70.12 87 ASN A N 1
ATOM 684 C CA . ASN A 1 87 ? 1.009 13.823 4.829 1.00 70.12 87 ASN A CA 1
ATOM 685 C C . ASN A 1 87 ? 1.002 15.271 4.310 1.00 70.12 87 ASN A C 1
ATOM 687 O O . ASN A 1 87 ? 2.059 15.895 4.209 1.00 70.12 87 ASN A O 1
ATOM 691 N N . SER A 1 88 ? -0.176 15.839 4.044 1.00 58.62 88 SER A N 1
ATOM 692 C CA . SER A 1 88 ? -0.301 17.269 3.733 1.00 58.62 88 SER A CA 1
ATOM 693 C C . SER A 1 88 ? 0.296 18.118 4.868 1.00 58.62 88 SER A C 1
ATOM 695 O O . SER A 1 88 ? -0.158 18.023 6.009 1.00 58.62 88 SER A O 1
ATOM 697 N N . GLY A 1 89 ? 1.318 18.924 4.564 1.00 51.88 89 GLY A N 1
ATOM 698 C CA . GLY A 1 89 ? 1.985 19.820 5.521 1.00 51.88 89 GLY A CA 1
ATOM 699 C C . GLY A 1 89 ? 3.270 19.284 6.169 1.00 51.88 89 GLY A C 1
ATOM 700 O O . GLY A 1 89 ? 3.936 20.033 6.879 1.00 51.88 89 GLY A O 1
ATOM 701 N N . GLU A 1 90 ? 3.664 18.028 5.922 1.00 58.62 90 GLU A N 1
ATOM 702 C CA . GLU A 1 90 ? 4.988 17.522 6.318 1.00 58.62 90 GLU A CA 1
ATOM 703 C C . GLU A 1 90 ? 5.997 17.741 5.183 1.00 58.62 90 GLU A C 1
ATOM 705 O O . GLU A 1 90 ? 5.716 17.445 4.027 1.00 58.62 90 GLU A O 1
ATOM 710 N N . GLY A 1 91 ? 7.181 18.273 5.496 1.00 51.75 91 GLY A N 1
ATOM 711 C CA . GLY A 1 91 ? 8.245 18.464 4.507 1.00 51.75 91 GLY A CA 1
ATOM 712 C C . GLY A 1 91 ? 8.920 17.145 4.115 1.00 51.75 91 GLY A C 1
ATOM 713 O O . GLY A 1 91 ? 9.180 16.281 4.958 1.00 51.75 91 GLY A O 1
ATOM 714 N N . LEU A 1 92 ? 9.304 17.018 2.842 1.00 55.22 92 LEU A N 1
ATOM 715 C CA . LEU A 1 92 ? 9.778 15.764 2.237 1.00 55.22 92 LEU A CA 1
ATOM 716 C C . LEU A 1 92 ? 11.085 15.183 2.822 1.00 55.22 92 LEU A C 1
ATOM 718 O O . LEU A 1 92 ? 11.424 14.016 2.578 1.00 55.22 92 LEU A O 1
ATOM 722 N N . ARG A 1 93 ? 11.820 15.958 3.632 1.00 53.75 93 ARG A N 1
ATOM 723 C CA . ARG A 1 93 ? 13.074 15.526 4.277 1.00 53.75 93 ARG A CA 1
ATOM 724 C C . ARG A 1 93 ? 12.880 14.438 5.340 1.00 53.75 93 ARG A C 1
ATOM 726 O O . ARG A 1 93 ? 13.797 13.642 5.512 1.00 53.75 93 ARG A O 1
ATOM 733 N N . ASN A 1 94 ? 11.695 14.348 5.948 1.00 58.81 94 ASN A N 1
ATOM 734 C CA . ASN A 1 94 ? 11.369 13.368 6.996 1.00 58.81 94 ASN A CA 1
ATOM 735 C C . ASN A 1 94 ? 10.402 12.271 6.513 1.00 58.81 94 ASN A C 1
ATOM 737 O O . ASN A 1 94 ? 9.795 11.575 7.324 1.00 58.81 94 ASN A O 1
ATOM 741 N N . THR A 1 95 ? 10.232 12.122 5.195 1.00 66.62 95 THR A N 1
ATOM 742 C CA . THR A 1 95 ? 9.264 11.174 4.630 1.00 66.62 95 THR A CA 1
ATOM 743 C C . THR A 1 95 ? 9.706 9.731 4.882 1.00 66.62 95 THR A C 1
ATOM 745 O O . THR A 1 95 ? 10.810 9.364 4.450 1.00 66.62 95 THR A O 1
ATOM 748 N N . PRO A 1 96 ? 8.872 8.895 5.525 1.00 71.12 96 PRO A N 1
ATOM 749 C CA . PRO A 1 96 ? 9.184 7.491 5.730 1.00 71.12 96 PRO A CA 1
ATOM 750 C C . PRO A 1 96 ? 9.242 6.753 4.395 1.00 71.12 96 PRO A C 1
ATOM 752 O O . PRO A 1 96 ? 8.419 6.960 3.497 1.00 71.12 96 PRO A O 1
ATOM 755 N N . LEU A 1 97 ? 10.225 5.863 4.294 1.00 76.12 97 LEU A N 1
ATOM 756 C CA . LEU A 1 97 ? 10.304 4.881 3.224 1.00 76.12 97 LEU A CA 1
ATOM 757 C C . LEU A 1 97 ? 9.469 3.665 3.630 1.00 76.12 97 LEU A C 1
ATOM 759 O O . LEU A 1 97 ? 9.710 3.059 4.678 1.00 76.12 97 LEU A O 1
ATOM 763 N N . LEU A 1 98 ? 8.508 3.308 2.781 1.00 79.44 98 LEU A N 1
ATOM 764 C CA . LEU A 1 98 ? 7.650 2.147 2.953 1.00 79.44 98 LEU A CA 1
ATOM 765 C C . LEU A 1 98 ? 8.183 0.962 2.155 1.00 79.44 98 LEU A C 1
ATOM 767 O O . LEU A 1 98 ? 8.239 0.982 0.924 1.00 79.44 98 LEU A O 1
ATOM 771 N N . ALA A 1 99 ? 8.528 -0.093 2.883 1.00 79.31 99 ALA A N 1
ATOM 772 C CA . ALA A 1 99 ? 8.906 -1.381 2.325 1.00 79.31 99 ALA A CA 1
ATOM 773 C C . ALA A 1 99 ? 8.563 -2.476 3.341 1.00 79.31 99 ALA A C 1
ATOM 775 O O . ALA A 1 99 ? 9.391 -2.869 4.164 1.00 79.31 99 ALA A O 1
ATOM 776 N N . SER A 1 100 ? 7.303 -2.903 3.333 1.00 84.06 100 SER A N 1
ATOM 777 C CA . SER A 1 100 ? 6.703 -3.780 4.343 1.00 84.06 100 SER A CA 1
ATOM 778 C C . SER A 1 100 ? 7.208 -5.220 4.272 1.00 84.06 100 SER A C 1
ATOM 780 O O . SER A 1 100 ? 7.178 -5.922 5.280 1.00 84.06 100 SER A O 1
ATOM 782 N N . ASN A 1 101 ? 7.687 -5.657 3.107 1.00 83.69 101 ASN A N 1
ATOM 783 C CA . ASN A 1 101 ? 8.231 -6.997 2.896 1.00 83.69 101 ASN A CA 1
ATOM 784 C C . ASN A 1 101 ? 9.761 -7.084 3.022 1.00 83.69 101 ASN A C 1
ATOM 786 O O . ASN A 1 101 ? 10.308 -8.185 3.115 1.00 83.69 101 ASN A O 1
ATOM 790 N N . LEU A 1 102 ? 10.458 -5.945 3.102 1.00 76.69 102 LEU A N 1
ATOM 791 C CA . LEU A 1 102 ? 11.908 -5.928 3.284 1.00 76.69 102 LEU A CA 1
ATOM 792 C C . LEU A 1 102 ? 12.284 -6.058 4.768 1.00 76.69 102 LEU A C 1
ATOM 794 O O . LEU A 1 102 ? 11.632 -5.461 5.632 1.00 76.69 102 LEU A O 1
ATOM 798 N N . PRO A 1 103 ? 13.327 -6.839 5.095 1.00 66.31 103 PRO A N 1
ATOM 799 C CA . PRO A 1 103 ? 13.809 -6.946 6.465 1.00 66.31 103 PRO A CA 1
ATOM 800 C C . PRO A 1 103 ? 14.342 -5.595 6.972 1.00 66.31 103 PRO A C 1
ATOM 802 O O . PRO A 1 103 ? 14.949 -4.833 6.224 1.00 66.31 103 PRO A O 1
ATOM 805 N N . ILE A 1 104 ? 14.115 -5.317 8.260 1.00 61.62 104 ILE A N 1
ATOM 806 C CA . ILE A 1 104 ? 14.729 -4.186 8.969 1.00 61.62 104 ILE A CA 1
ATOM 807 C C . ILE A 1 104 ? 16.018 -4.717 9.605 1.00 61.62 104 ILE A C 1
ATOM 809 O O . ILE A 1 104 ? 15.925 -5.547 10.513 1.00 61.62 104 ILE A O 1
ATOM 813 N N . TYR A 1 105 ? 17.195 -4.263 9.172 1.00 55.94 105 TYR A N 1
ATOM 814 C CA . TYR A 1 105 ? 18.460 -4.590 9.838 1.00 55.94 105 TYR A CA 1
ATOM 815 C C . TYR A 1 105 ? 19.053 -3.331 10.473 1.00 55.94 105 TYR A C 1
ATOM 817 O O . TYR A 1 105 ? 19.149 -2.301 9.822 1.00 55.94 105 TYR A O 1
ATOM 825 N N . SER A 1 106 ? 19.440 -3.403 11.752 1.00 49.25 106 SER A N 1
ATOM 826 C CA . SER A 1 106 ? 19.935 -2.236 12.499 1.00 49.25 106 SER A CA 1
ATOM 827 C C . SER A 1 106 ? 21.460 -2.093 12.549 1.00 49.25 106 SER A C 1
ATOM 829 O O . SER A 1 106 ? 21.931 -1.108 13.099 1.00 49.25 106 SER A O 1
ATOM 831 N N . HIS A 1 107 ? 22.246 -3.041 12.024 1.00 46.22 107 HIS A N 1
ATOM 832 C CA . HIS A 1 107 ? 23.715 -2.980 12.063 1.00 46.22 107 HIS A CA 1
ATOM 833 C C . HIS A 1 107 ? 24.329 -3.653 10.828 1.00 46.22 107 HIS A C 1
ATOM 835 O O . HIS A 1 107 ? 23.949 -4.770 10.476 1.00 46.22 107 HIS A O 1
ATOM 841 N N . SER A 1 108 ? 25.283 -2.984 10.171 1.00 43.91 108 SER A N 1
ATOM 842 C CA . SER A 1 108 ? 25.842 -3.412 8.883 1.00 43.91 108 SER A CA 1
ATOM 843 C C . SER A 1 108 ? 27.350 -3.671 8.935 1.00 43.91 108 SER A C 1
ATOM 845 O O . SER A 1 108 ? 28.099 -2.753 9.265 1.00 43.91 108 SER A O 1
ATOM 847 N N . GLN A 1 109 ? 27.788 -4.866 8.517 1.00 40.34 109 GLN A N 1
ATOM 848 C CA . GLN A 1 109 ? 29.117 -5.137 7.941 1.00 40.34 109 GLN A CA 1
ATOM 849 C C . GLN A 1 109 ? 28.988 -6.284 6.912 1.00 40.34 109 GLN A C 1
ATOM 851 O O . GLN A 1 109 ? 29.169 -7.436 7.265 1.00 40.34 109 GLN A O 1
ATOM 856 N N . HIS A 1 110 ? 28.615 -5.948 5.665 1.00 36.34 110 HIS A N 1
ATOM 857 C CA . HIS A 1 110 ? 28.626 -6.757 4.416 1.00 36.34 110 HIS A CA 1
ATOM 858 C C . HIS A 1 110 ? 27.941 -8.159 4.456 1.00 36.34 110 HIS A C 1
ATOM 860 O O . HIS A 1 110 ? 28.337 -9.034 5.202 1.00 36.34 110 HIS A O 1
ATOM 866 N N . HIS A 1 111 ? 26.913 -8.534 3.680 1.00 34.31 111 HIS A N 1
ATOM 867 C CA . HIS A 1 111 ? 26.736 -8.465 2.218 1.00 34.31 111 HIS A CA 1
ATOM 868 C C . HIS A 1 111 ? 25.240 -8.508 1.792 1.00 34.31 111 HIS A C 1
ATOM 870 O O . HIS A 1 111 ? 24.934 -8.932 0.684 1.00 34.31 111 HIS A O 1
ATOM 876 N N . GLN A 1 112 ? 24.293 -8.079 2.638 1.00 42.78 112 GLN A N 1
ATOM 877 C CA . GLN A 1 112 ? 22.858 -7.928 2.292 1.00 42.78 112 GLN A CA 1
ATOM 878 C C . GLN A 1 112 ? 22.200 -6.802 3.116 1.00 42.78 112 GLN A C 1
ATOM 880 O O . GLN A 1 112 ? 21.249 -7.015 3.863 1.00 42.78 112 GLN A O 1
ATOM 885 N N . ILE A 1 113 ? 22.781 -5.603 3.073 1.00 44.06 113 ILE A N 1
ATOM 886 C CA . ILE A 1 113 ? 22.457 -4.531 4.024 1.00 44.06 113 ILE A CA 1
ATOM 887 C C . ILE A 1 113 ? 21.172 -3.792 3.606 1.00 44.06 113 ILE A C 1
ATOM 889 O O . ILE A 1 113 ? 21.111 -3.246 2.507 1.00 44.06 113 ILE A O 1
ATOM 893 N N . TYR A 1 114 ? 20.195 -3.734 4.521 1.00 51.28 114 TYR A N 1
ATOM 894 C CA . TYR A 1 114 ? 19.090 -2.765 4.538 1.00 51.28 114 TYR A CA 1
ATOM 895 C C . TYR A 1 114 ? 19.144 -1.997 5.861 1.00 51.28 114 TYR A C 1
ATOM 897 O O . TYR A 1 114 ? 18.410 -2.294 6.803 1.00 51.28 114 TYR A O 1
ATOM 905 N N . ASP A 1 115 ? 20.072 -1.051 5.924 1.00 40.56 115 ASP A N 1
ATOM 906 C CA . ASP A 1 115 ? 20.070 0.019 6.916 1.00 40.56 115 ASP A CA 1
ATOM 907 C C . ASP A 1 115 ? 19.505 1.252 6.182 1.00 40.56 115 ASP A C 1
ATOM 909 O O . ASP A 1 115 ? 19.626 1.381 4.967 1.00 40.56 115 ASP A O 1
ATOM 913 N N . PHE A 1 116 ? 18.787 2.148 6.831 1.00 51.00 116 PHE A N 1
ATOM 914 C CA . PHE A 1 116 ? 18.162 3.284 6.134 1.00 51.00 116 PHE A CA 1
ATOM 915 C C . PHE A 1 116 ? 18.751 4.566 6.727 1.00 51.00 116 PHE A C 1
ATOM 917 O O . PHE A 1 116 ? 19.224 4.541 7.859 1.00 51.00 116 PHE A O 1
ATOM 924 N N . PRO A 1 117 ? 18.859 5.666 5.959 1.00 40.81 117 PRO A N 1
ATOM 925 C CA . PRO A 1 117 ? 19.691 6.793 6.348 1.00 40.81 117 PRO A CA 1
ATOM 926 C C . PRO A 1 117 ? 19.248 7.304 7.712 1.00 40.81 117 PRO A C 1
ATOM 928 O O . PRO A 1 117 ? 18.056 7.317 8.001 1.00 40.81 117 PRO A O 1
ATOM 931 N N . SER A 1 118 ? 20.198 7.765 8.524 1.00 47.97 118 SER A N 1
ATOM 932 C CA . SER A 1 118 ? 19.984 8.178 9.920 1.00 47.97 118 SER A CA 1
ATOM 933 C C . SER A 1 118 ? 18.886 9.234 10.132 1.00 47.97 118 SER A C 1
ATOM 935 O O . SER A 1 118 ? 18.486 9.481 11.265 1.00 47.97 118 SER A O 1
ATOM 937 N N . ASN A 1 119 ? 18.381 9.847 9.058 1.00 45.88 119 ASN A N 1
ATOM 938 C CA . ASN A 1 119 ? 17.295 10.822 9.057 1.00 45.88 119 ASN A CA 1
ATOM 939 C C . ASN A 1 119 ? 15.959 10.330 8.454 1.00 45.88 119 ASN A C 1
ATOM 941 O O . ASN A 1 119 ? 14.998 11.094 8.464 1.00 45.88 119 ASN A O 1
ATOM 945 N N . LYS A 1 120 ? 15.863 9.101 7.926 1.00 50.75 120 LYS A N 1
ATOM 946 C CA . LYS A 1 120 ? 14.615 8.527 7.394 1.00 50.75 120 LYS A CA 1
ATOM 947 C C . LYS A 1 120 ? 14.328 7.193 8.067 1.00 50.75 120 LYS A C 1
ATOM 949 O O . LYS A 1 120 ? 15.033 6.212 7.854 1.00 50.75 120 LYS A O 1
ATOM 954 N N . THR A 1 121 ? 13.263 7.147 8.856 1.00 52.72 121 THR A N 1
ATOM 955 C CA . THR A 1 121 ? 12.820 5.926 9.527 1.00 52.72 121 THR A CA 1
ATOM 956 C C . THR A 1 121 ? 12.228 4.955 8.501 1.00 52.72 121 THR A C 1
ATOM 958 O O . THR A 1 121 ? 11.253 5.264 7.812 1.00 52.72 121 THR A O 1
ATOM 961 N N . HIS A 1 122 ? 12.830 3.770 8.363 1.00 58.09 122 HIS A N 1
ATOM 962 C CA . HIS A 1 122 ? 12.173 2.643 7.697 1.00 58.09 122 HIS A CA 1
ATOM 963 C C . HIS A 1 122 ? 10.995 2.213 8.554 1.00 58.09 122 HIS A C 1
ATOM 965 O O . HIS A 1 122 ? 11.137 1.973 9.754 1.00 58.09 122 HIS A O 1
ATOM 971 N N . ALA A 1 123 ? 9.825 2.135 7.934 1.00 61.28 123 ALA A N 1
ATOM 972 C CA . ALA A 1 123 ? 8.620 1.725 8.617 1.00 61.28 123 ALA A CA 1
ATOM 973 C C . ALA A 1 123 ? 7.980 0.571 7.843 1.00 61.28 123 ALA A C 1
ATOM 975 O O . ALA A 1 123 ? 7.692 0.691 6.650 1.00 61.28 123 ALA A O 1
ATOM 976 N N . ARG A 1 124 ? 7.724 -0.555 8.527 1.00 75.81 124 ARG A N 1
ATOM 977 C CA . ARG A 1 124 ? 6.886 -1.633 7.960 1.00 75.81 124 ARG A CA 1
ATOM 978 C C . ARG A 1 124 ? 5.489 -1.126 7.620 1.00 75.81 124 ARG A C 1
ATOM 980 O O . ARG A 1 124 ? 4.858 -1.644 6.706 1.00 75.81 124 ARG A O 1
ATOM 987 N N . ALA A 1 125 ? 5.036 -0.117 8.350 1.00 83.44 125 ALA A N 1
ATOM 988 C CA . ALA A 1 125 ? 3.854 0.661 8.055 1.00 83.44 125 ALA A CA 1
ATOM 989 C C . ALA A 1 125 ? 4.085 2.102 8.515 1.00 83.44 125 ALA A C 1
ATOM 991 O O . ALA A 1 125 ? 4.645 2.324 9.588 1.00 83.44 125 ALA A O 1
ATOM 992 N N . TYR A 1 126 ? 3.620 3.075 7.744 1.00 86.06 126 TYR A N 1
ATOM 993 C CA . TYR A 1 126 ? 3.436 4.436 8.236 1.00 86.06 126 TYR A CA 1
ATOM 994 C C . TYR A 1 126 ? 2.024 4.549 8.787 1.00 86.06 126 TYR A C 1
ATOM 996 O O . TYR A 1 126 ? 1.068 4.233 8.089 1.00 86.06 126 TYR A O 1
ATOM 1004 N N . VAL A 1 127 ? 1.882 4.959 10.044 1.00 86.75 127 VAL A N 1
ATOM 1005 C CA . VAL A 1 127 ? 0.581 5.003 10.714 1.00 86.75 127 VAL A CA 1
ATOM 1006 C C . VAL A 1 127 ? 0.228 6.445 11.020 1.00 86.75 127 VAL A C 1
ATOM 1008 O O . VAL A 1 127 ? 1.024 7.171 11.619 1.00 86.75 127 VAL A O 1
ATOM 1011 N N . LYS A 1 128 ? -0.979 6.857 10.638 1.00 84.94 128 LYS A N 1
ATOM 1012 C CA . LYS A 1 128 ? -1.526 8.172 10.973 1.00 84.94 128 LYS A CA 1
ATOM 1013 C C . LYS A 1 128 ? -2.903 8.053 11.584 1.00 84.94 128 LYS A C 1
ATOM 1015 O O . LYS A 1 128 ? -3.676 7.161 11.248 1.00 84.94 128 LYS A O 1
ATOM 1020 N N . THR A 1 129 ? -3.203 8.995 12.463 1.00 85.50 129 THR A N 1
ATOM 1021 C CA . THR A 1 129 ? -4.531 9.131 13.042 1.00 85.50 129 THR A CA 1
ATOM 1022 C C . THR A 1 129 ? -5.295 10.204 12.280 1.00 85.50 129 THR A C 1
ATOM 1024 O O . THR A 1 129 ? -4.892 11.364 12.296 1.00 85.50 129 THR A O 1
ATOM 1027 N N . PHE A 1 130 ? -6.406 9.831 11.651 1.00 83.75 130 PHE A N 1
ATOM 1028 C CA . PHE A 1 130 ? -7.347 10.758 11.023 1.00 83.75 130 PHE A CA 1
ATOM 1029 C C . PHE A 1 130 ? -8.686 10.642 11.731 1.00 83.75 130 PHE A C 1
ATOM 1031 O O . PHE A 1 130 ? -9.244 9.550 11.794 1.00 83.75 130 PHE A O 1
ATOM 1038 N N . SER A 1 131 ? -9.198 11.741 12.289 1.00 83.50 131 SER A N 1
ATOM 1039 C CA . SER A 1 131 ? -10.485 11.738 13.003 1.00 83.50 131 SER A CA 1
ATOM 1040 C C . SER A 1 131 ? -10.596 10.588 14.022 1.00 83.50 131 SER A C 1
ATOM 1042 O O . SER A 1 131 ? -11.584 9.861 14.050 1.00 83.50 131 SER A O 1
ATOM 1044 N N . GLU A 1 132 ? -9.538 10.389 14.822 1.00 83.81 132 GLU A N 1
ATOM 1045 C CA . GLU A 1 132 ? -9.404 9.316 15.831 1.00 83.81 132 GLU A CA 1
ATOM 1046 C C . GLU A 1 132 ? -9.318 7.874 15.280 1.00 83.81 132 GLU A C 1
ATOM 1048 O O . GLU A 1 132 ? -9.274 6.917 16.050 1.00 83.81 132 GLU A O 1
ATOM 1053 N N . GLN A 1 133 ? -9.251 7.693 13.960 1.00 86.06 133 GLN A N 1
ATOM 1054 C CA . GLN A 1 133 ? -9.042 6.404 13.295 1.00 86.06 133 GLN A CA 1
ATOM 1055 C C . GLN A 1 133 ? -7.563 6.224 12.952 1.00 86.06 133 GLN A C 1
ATOM 1057 O O . GLN A 1 133 ? -6.964 7.115 12.352 1.00 86.06 133 GLN A O 1
ATOM 1062 N N . LYS A 1 134 ? -6.969 5.075 13.290 1.00 88.50 134 LYS A N 1
ATOM 1063 C CA . LYS A 1 134 ? -5.581 4.761 12.923 1.00 88.50 134 LYS A CA 1
ATOM 1064 C C . LYS A 1 134 ? -5.541 4.079 11.559 1.00 88.50 134 LYS A C 1
ATOM 1066 O O . LYS A 1 134 ? -5.949 2.924 11.421 1.00 88.50 134 LYS A O 1
ATOM 1071 N N . VAL A 1 135 ? -4.998 4.795 10.582 1.00 90.00 135 VAL A N 1
ATOM 1072 C CA . VAL A 1 135 ? -4.768 4.321 9.220 1.00 90.00 135 VAL A CA 1
ATOM 1073 C C . VAL A 1 135 ? -3.312 3.930 9.055 1.00 90.00 135 VAL A C 1
ATOM 1075 O O . VAL A 1 135 ? -2.417 4.748 9.270 1.00 90.00 135 VAL A O 1
ATOM 1078 N N . ALA A 1 136 ? -3.085 2.681 8.667 1.00 91.06 136 ALA A N 1
ATOM 1079 C CA . ALA A 1 136 ? -1.777 2.158 8.324 1.00 91.06 136 ALA A CA 1
ATOM 1080 C C . ALA A 1 136 ? -1.580 2.156 6.808 1.00 91.06 136 ALA A C 1
ATOM 1082 O O . ALA A 1 136 ? -2.425 1.678 6.053 1.00 91.06 136 ALA A O 1
ATOM 1083 N N . PHE A 1 137 ? -0.432 2.660 6.382 1.00 90.81 137 PHE A N 1
ATOM 1084 C CA . PHE A 1 137 ? 0.012 2.709 5.002 1.00 90.81 137 PHE A CA 1
ATOM 1085 C C . PHE A 1 137 ? 1.199 1.766 4.835 1.00 90.81 137 PHE A C 1
ATOM 1087 O O . PHE A 1 137 ? 2.219 1.911 5.512 1.00 90.81 137 PHE A O 1
ATOM 1094 N N . LEU A 1 138 ? 1.058 0.794 3.942 1.00 92.00 138 LEU A N 1
ATOM 1095 C CA . LEU A 1 138 ? 2.035 -0.256 3.678 1.00 92.00 138 LEU A CA 1
ATOM 1096 C C . LEU A 1 138 ? 2.464 -0.223 2.216 1.00 92.00 138 LEU A C 1
ATOM 1098 O O . LEU A 1 138 ? 1.762 0.308 1.354 1.00 92.00 138 LEU A O 1
ATOM 1102 N N . SER A 1 139 ? 3.614 -0.827 1.937 1.00 90.62 139 SER A N 1
ATOM 1103 C CA . SER A 1 139 ? 4.126 -0.975 0.580 1.00 90.62 139 SER A CA 1
ATOM 1104 C C . SER A 1 139 ? 4.729 -2.355 0.380 1.00 90.62 139 SER A C 1
ATOM 1106 O O . SER A 1 139 ? 5.550 -2.797 1.182 1.00 90.62 139 SER A O 1
ATOM 1108 N N . LEU A 1 140 ? 4.339 -3.018 -0.699 1.00 90.12 140 LEU A N 1
ATOM 1109 C CA . LEU A 1 140 ? 4.856 -4.310 -1.112 1.00 90.12 140 LEU A CA 1
ATOM 1110 C C . LEU A 1 140 ? 5.731 -4.115 -2.355 1.00 90.12 140 LEU A C 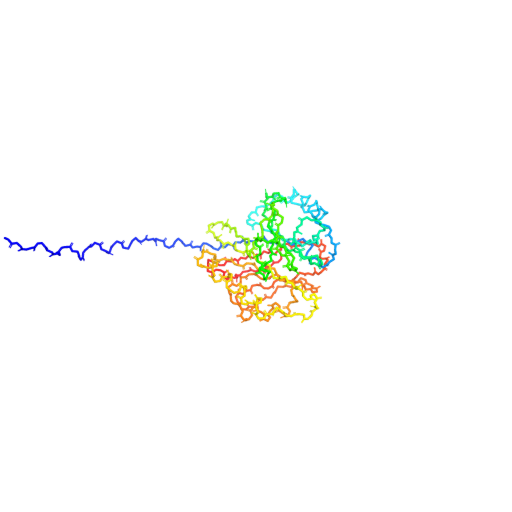1
ATOM 1112 O O . LEU A 1 140 ? 5.230 -3.800 -3.437 1.00 90.12 140 LEU A O 1
ATOM 1116 N N . ILE A 1 141 ? 7.043 -4.259 -2.166 1.00 85.44 141 ILE A N 1
ATOM 1117 C CA . ILE A 1 141 ? 8.068 -4.008 -3.184 1.00 85.44 141 ILE A CA 1
ATOM 1118 C C . ILE A 1 141 ? 8.307 -5.288 -3.987 1.00 85.44 141 ILE A C 1
ATOM 1120 O O . ILE A 1 141 ? 8.585 -6.330 -3.392 1.00 85.44 141 ILE A O 1
ATOM 1124 N N . ASP A 1 142 ? 8.236 -5.197 -5.318 1.00 83.25 142 ASP A N 1
ATOM 1125 C CA . ASP A 1 142 ? 8.588 -6.304 -6.211 1.00 83.25 142 ASP A CA 1
ATOM 1126 C C . ASP A 1 142 ? 10.106 -6.333 -6.414 1.00 83.25 142 ASP A C 1
ATOM 1128 O O . ASP A 1 142 ? 10.682 -5.515 -7.141 1.00 83.25 142 ASP A O 1
ATOM 1132 N N . LEU A 1 143 ? 10.753 -7.286 -5.744 1.00 73.06 143 LEU A N 1
ATOM 1133 C CA . LEU A 1 143 ? 12.194 -7.494 -5.843 1.00 73.06 143 LEU A CA 1
ATOM 1134 C C . LEU A 1 143 ? 12.614 -8.172 -7.155 1.00 73.06 143 LEU A C 1
ATOM 1136 O O . LEU A 1 143 ? 13.752 -8.012 -7.590 1.00 73.06 143 LEU A O 1
ATOM 1140 N N . GLU A 1 144 ? 11.720 -8.915 -7.807 1.00 69.75 144 GLU A N 1
ATOM 1141 C CA . GLU A 1 144 ? 12.052 -9.651 -9.030 1.00 69.75 144 GLU A CA 1
ATOM 1142 C C . GLU A 1 144 ? 11.914 -8.790 -10.288 1.00 69.75 144 GLU A C 1
ATOM 1144 O O . GLU A 1 144 ? 12.589 -9.050 -11.287 1.00 69.75 144 GLU A O 1
ATOM 1149 N N . ARG A 1 145 ? 11.072 -7.748 -10.240 1.00 67.44 145 ARG A N 1
ATOM 1150 C CA . ARG A 1 145 ? 10.810 -6.798 -11.337 1.00 67.44 145 ARG A CA 1
ATOM 1151 C C . ARG A 1 145 ? 10.329 -7.465 -12.629 1.00 67.44 145 ARG A C 1
ATOM 1153 O O . ARG A 1 145 ? 10.607 -6.977 -13.728 1.00 67.44 145 ARG A O 1
ATOM 1160 N N . ARG A 1 146 ? 9.625 -8.591 -12.520 1.00 67.31 146 ARG A N 1
ATOM 1161 C CA . ARG A 1 146 ? 9.057 -9.312 -13.669 1.00 67.31 146 ARG A CA 1
ATOM 1162 C C . ARG A 1 146 ? 7.581 -8.959 -13.788 1.00 67.31 146 ARG A C 1
ATOM 1164 O O . ARG A 1 146 ? 6.882 -8.897 -12.790 1.00 67.31 146 ARG A O 1
ATOM 1171 N N . SER A 1 147 ? 7.085 -8.764 -15.009 1.00 59.66 147 SER A N 1
ATOM 1172 C CA . SER A 1 147 ? 5.682 -8.382 -15.261 1.00 59.66 147 SER A CA 1
ATOM 1173 C C . SER A 1 147 ? 4.653 -9.374 -14.700 1.00 59.66 147 SER A C 1
ATOM 1175 O O . SER A 1 147 ? 3.509 -9.002 -14.449 1.00 59.66 147 SER A O 1
ATOM 1177 N N . GLU A 1 148 ? 5.068 -10.623 -14.491 1.00 69.19 148 GLU A N 1
ATOM 1178 C CA . GLU A 1 148 ? 4.247 -11.720 -13.970 1.00 69.19 148 GLU A CA 1
ATOM 1179 C C . GLU A 1 148 ? 4.778 -12.274 -12.641 1.00 69.19 148 GLU A C 1
ATOM 1181 O O . GLU A 1 148 ? 4.453 -13.398 -12.261 1.00 69.19 148 GLU A O 1
ATOM 1186 N N . SER A 1 149 ? 5.618 -11.511 -11.934 1.00 81.94 149 SER A N 1
ATOM 1187 C CA . SER A 1 149 ? 6.036 -11.896 -10.590 1.00 81.94 149 SER A CA 1
ATOM 1188 C C . SER A 1 149 ? 4.816 -11.959 -9.665 1.00 81.94 149 SER A C 1
ATOM 1190 O O . SER A 1 149 ? 3.843 -11.208 -9.798 1.00 81.94 149 SER A O 1
ATOM 1192 N N . PHE A 1 150 ? 4.877 -12.876 -8.708 1.00 87.81 150 PHE A N 1
ATOM 1193 C CA . PHE A 1 150 ? 3.947 -12.937 -7.591 1.00 87.81 150 PHE A CA 1
ATOM 1194 C C . PHE A 1 150 ? 4.728 -12.680 -6.304 1.00 87.81 150 PHE A C 1
ATOM 1196 O O . PHE A 1 150 ? 5.900 -13.056 -6.227 1.00 87.81 150 PHE A O 1
ATOM 1203 N N . PRO A 1 151 ? 4.106 -12.057 -5.288 1.00 89.62 151 PRO A N 1
ATOM 1204 C CA . PRO A 1 151 ? 4.701 -12.009 -3.961 1.00 89.62 151 PRO A CA 1
ATOM 1205 C C . PRO A 1 151 ? 5.004 -13.428 -3.485 1.00 89.62 151 PRO A C 1
ATOM 1207 O O . PRO A 1 151 ? 4.170 -14.321 -3.656 1.00 89.62 151 PRO A O 1
ATOM 1210 N N . SER A 1 152 ? 6.171 -13.634 -2.878 1.00 89.50 152 SER A N 1
ATOM 1211 C CA . SER A 1 152 ? 6.481 -14.929 -2.277 1.00 89.50 152 SER A CA 1
ATOM 1212 C C . SER A 1 152 ? 5.561 -15.199 -1.080 1.00 89.50 152 SER A C 1
ATOM 1214 O O . SER A 1 152 ? 5.057 -14.270 -0.441 1.00 89.50 152 SER A O 1
ATOM 1216 N N . ASP A 1 153 ? 5.388 -16.469 -0.707 1.00 89.19 153 ASP A N 1
ATOM 1217 C CA . ASP A 1 153 ? 4.636 -16.833 0.503 1.00 89.19 153 ASP A CA 1
ATOM 1218 C C . ASP A 1 153 ? 5.215 -16.163 1.762 1.00 89.19 153 ASP A C 1
ATOM 1220 O O . ASP A 1 153 ? 4.485 -15.800 2.688 1.00 89.19 153 ASP A O 1
ATOM 1224 N N . GLU A 1 154 ? 6.535 -15.956 1.791 1.00 88.44 154 GLU A N 1
ATOM 1225 C CA . GLU A 1 154 ? 7.209 -15.246 2.873 1.00 88.44 154 GLU A CA 1
ATOM 1226 C C . GLU A 1 154 ? 6.807 -13.764 2.922 1.00 88.44 154 GLU A C 1
ATOM 1228 O O . GLU A 1 154 ? 6.534 -13.245 4.008 1.00 88.44 154 GLU A O 1
ATOM 1233 N N . ASP A 1 155 ? 6.711 -13.091 1.771 1.00 88.94 155 ASP A N 1
ATOM 1234 C CA . ASP A 1 155 ? 6.250 -11.700 1.690 1.00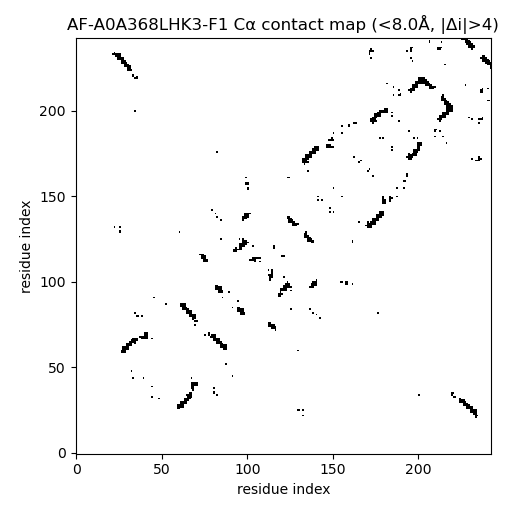 88.94 155 ASP A CA 1
ATOM 1235 C C . ASP A 1 155 ? 4.803 -11.570 2.173 1.00 88.94 155 ASP A C 1
ATOM 1237 O O . ASP A 1 155 ? 4.496 -10.698 2.993 1.00 88.94 155 ASP A O 1
ATOM 1241 N N . ILE A 1 156 ? 3.924 -12.478 1.732 1.00 91.38 156 ILE A N 1
ATOM 1242 C CA . ILE A 1 156 ? 2.515 -12.510 2.149 1.00 91.38 156 ILE A CA 1
ATOM 1243 C C . ILE A 1 156 ? 2.419 -12.733 3.663 1.00 91.38 156 ILE A C 1
ATOM 1245 O O . ILE A 1 156 ? 1.673 -12.029 4.349 1.00 91.38 156 ILE A O 1
ATOM 1249 N N . LYS A 1 157 ? 3.213 -13.656 4.218 1.00 90.00 157 LYS A N 1
ATOM 1250 C CA . LYS A 1 157 ? 3.247 -13.936 5.660 1.00 90.00 157 LYS A CA 1
ATOM 1251 C C . LYS A 1 157 ? 3.769 -12.753 6.476 1.00 90.00 157 LYS A C 1
ATOM 1253 O O . LYS A 1 157 ? 3.208 -12.452 7.535 1.00 90.00 157 LYS A O 1
ATOM 1258 N N . LYS A 1 158 ? 4.824 -12.072 6.013 1.00 88.25 158 LYS A N 1
ATOM 1259 C CA . LYS A 1 158 ? 5.355 -10.854 6.655 1.00 88.25 158 LYS A CA 1
ATOM 1260 C C . LYS A 1 158 ? 4.311 -9.742 6.662 1.00 88.25 158 LYS A C 1
ATOM 1262 O O . LYS A 1 158 ? 4.116 -9.094 7.695 1.00 88.25 158 LYS A O 1
ATOM 1267 N N . LEU A 1 159 ? 3.627 -9.547 5.535 1.00 91.38 159 LEU A N 1
ATOM 1268 C CA . LEU A 1 159 ? 2.580 -8.543 5.402 1.00 91.38 159 LEU A CA 1
ATOM 1269 C C . LEU A 1 159 ? 1.395 -8.853 6.328 1.00 91.38 159 LEU A C 1
ATOM 1271 O O . LEU A 1 159 ? 0.991 -7.980 7.092 1.00 91.38 159 LEU A O 1
ATOM 1275 N N . GLY A 1 160 ? 0.922 -10.103 6.353 1.00 91.81 160 GLY A N 1
ATOM 1276 C CA . GLY A 1 160 ? -0.138 -10.539 7.267 1.00 91.81 160 GLY A CA 1
ATOM 1277 C C . GLY A 1 160 ? 0.230 -10.364 8.733 1.00 91.81 160 GLY A C 1
ATOM 1278 O O . GLY A 1 160 ? -0.503 -9.716 9.470 1.00 91.81 160 GLY A O 1
ATOM 1279 N N . SER A 1 161 ? 1.429 -10.791 9.130 1.00 89.81 161 SER A N 1
ATOM 1280 C CA . SER A 1 161 ? 1.914 -10.591 10.505 1.00 89.81 161 SER A CA 1
ATOM 1281 C C . SER A 1 161 ? 1.994 -9.107 10.895 1.00 89.81 161 SER A C 1
ATOM 1283 O O . SER A 1 161 ? 1.778 -8.753 12.053 1.00 89.81 161 SER A O 1
ATOM 1285 N N . THR A 1 162 ? 2.313 -8.225 9.941 1.00 90.31 162 THR A N 1
ATOM 1286 C CA . THR A 1 162 ? 2.342 -6.772 10.170 1.00 90.31 162 THR A CA 1
ATOM 1287 C C . THR A 1 162 ? 0.934 -6.218 10.384 1.00 90.31 162 THR A C 1
ATOM 1289 O O . THR A 1 162 ? 0.732 -5.428 11.302 1.00 90.31 162 THR A O 1
ATOM 1292 N N . ILE A 1 163 ? -0.037 -6.652 9.576 1.00 91.88 163 ILE A N 1
ATOM 1293 C CA . ILE A 1 163 ? -1.447 -6.259 9.704 1.00 91.88 163 ILE A CA 1
ATOM 1294 C C . ILE A 1 163 ? -2.036 -6.766 11.025 1.00 91.88 163 ILE A C 1
ATOM 1296 O O . ILE A 1 163 ? -2.643 -5.984 11.753 1.00 91.88 163 ILE A O 1
ATOM 1300 N N . ASP A 1 164 ? -1.804 -8.032 11.375 1.00 90.50 164 ASP A N 1
ATOM 1301 C CA . ASP A 1 164 ? -2.313 -8.640 12.609 1.00 90.50 164 ASP A CA 1
ATOM 1302 C C . ASP A 1 164 ? -1.780 -7.915 13.849 1.00 90.50 164 ASP A C 1
ATOM 1304 O O . ASP A 1 164 ? -2.545 -7.513 14.729 1.00 90.50 164 ASP A O 1
ATOM 1308 N N . ARG A 1 165 ? -0.464 -7.667 13.898 1.00 88.00 165 ARG A N 1
ATOM 1309 C CA . ARG A 1 165 ? 0.149 -6.881 14.975 1.00 88.00 165 ARG A CA 1
ATOM 1310 C C . ARG A 1 165 ? -0.423 -5.468 15.029 1.00 88.00 165 ARG A C 1
ATOM 1312 O O . ARG A 1 165 ? -0.749 -4.974 16.104 1.00 88.00 165 ARG A O 1
ATOM 1319 N N . GLY A 1 166 ? -0.572 -4.835 13.874 1.00 88.56 166 GLY A N 1
ATOM 1320 C CA . GLY A 1 166 ? -1.160 -3.513 13.760 1.00 88.56 166 GLY A CA 1
ATOM 1321 C C . GLY A 1 166 ? -2.592 -3.431 14.280 1.00 88.56 166 GLY A C 1
ATOM 1322 O O . GLY A 1 166 ? -2.947 -2.481 14.977 1.00 88.56 166 GLY A O 1
ATOM 1323 N N . SER A 1 167 ? -3.402 -4.459 14.023 1.00 88.56 167 SER A N 1
ATOM 1324 C CA . SER A 1 167 ? -4.755 -4.571 14.569 1.00 88.56 167 SER A CA 1
ATOM 1325 C C . SER A 1 167 ? -4.748 -4.622 16.099 1.00 88.56 167 SER A C 1
ATOM 1327 O O . SER A 1 167 ? -5.605 -3.997 16.722 1.00 88.56 167 SER A O 1
ATOM 1329 N N . ILE A 1 168 ? -3.781 -5.314 16.715 1.00 86.19 168 ILE A N 1
ATOM 1330 C CA . ILE A 1 168 ? -3.595 -5.331 18.179 1.00 86.19 168 ILE A CA 1
ATOM 1331 C C . ILE A 1 168 ? -3.181 -3.939 18.688 1.00 86.19 168 ILE A C 1
ATOM 1333 O O . ILE A 1 168 ? -3.635 -3.495 19.739 1.00 86.19 168 ILE A O 1
ATOM 1337 N N . GLU A 1 169 ? -2.373 -3.210 17.914 1.00 85.12 169 GLU A N 1
ATOM 1338 C CA . GLU A 1 169 ? -1.961 -1.823 18.192 1.00 85.12 169 GLU A CA 1
ATOM 1339 C C . GLU A 1 169 ? -3.059 -0.777 17.864 1.00 85.12 169 GLU A C 1
ATOM 1341 O O . GLU A 1 169 ? -2.867 0.441 18.029 1.00 85.12 169 GLU A O 1
ATOM 1346 N N . GLY A 1 170 ? -4.239 -1.242 17.438 1.00 87.31 170 GLY A N 1
ATOM 1347 C CA . GLY A 1 170 ? -5.443 -0.445 17.216 1.00 87.31 170 GLY A CA 1
ATOM 1348 C C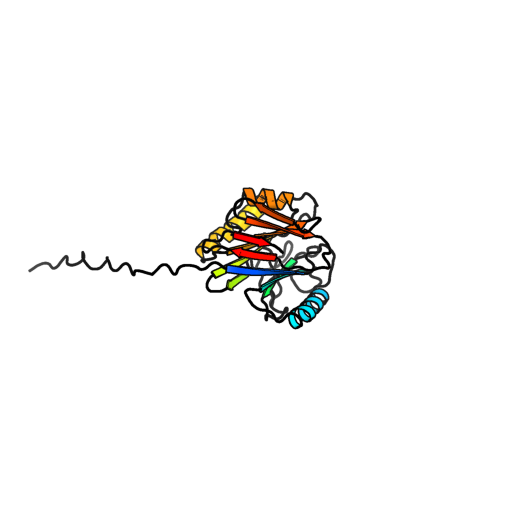 . GLY A 1 170 ? -5.570 0.160 15.819 1.00 87.31 170 GLY A C 1
ATOM 1349 O O . GLY A 1 170 ? -6.324 1.119 15.655 1.00 87.31 170 GLY A O 1
ATOM 1350 N N . TRP A 1 171 ? -4.832 -0.337 14.821 1.00 89.50 171 TRP A N 1
ATOM 1351 C CA . TRP A 1 171 ? -5.083 0.021 13.424 1.00 89.50 171 TRP A CA 1
ATOM 1352 C C . TRP A 1 171 ? -6.458 -0.494 13.038 1.00 89.50 171 TRP A C 1
ATOM 1354 O O . TRP A 1 171 ? -6.800 -1.647 13.292 1.00 89.50 171 TRP A O 1
ATOM 1364 N N . ASN A 1 172 ? -7.249 0.367 12.418 1.00 88.19 172 ASN A N 1
ATOM 1365 C CA . ASN A 1 172 ? -8.591 0.004 11.985 1.00 88.19 172 ASN A CA 1
ATOM 1366 C C . ASN A 1 172 ? -8.838 0.320 10.515 1.00 88.19 172 ASN A C 1
ATOM 1368 O O . ASN A 1 172 ? -9.968 0.156 10.058 1.00 88.19 172 ASN A O 1
ATOM 1372 N N . LYS A 1 173 ? -7.809 0.797 9.808 1.00 92.50 173 LYS A N 1
ATOM 1373 C CA . LYS A 1 173 ? -7.803 1.059 8.372 1.00 92.50 173 LYS A CA 1
ATOM 1374 C C . LYS A 1 173 ? -6.437 0.702 7.805 1.00 92.50 173 LYS A C 1
ATOM 1376 O O . LYS A 1 173 ? -5.421 1.081 8.388 1.00 92.50 173 LYS A O 1
ATOM 1381 N N . VAL A 1 174 ? -6.407 0.022 6.668 1.00 94.00 174 VAL A N 1
ATOM 1382 C CA . VAL A 1 174 ? -5.165 -0.427 6.035 1.00 94.00 174 VAL A CA 1
ATOM 1383 C C . VAL A 1 174 ? -5.181 -0.123 4.542 1.00 94.00 174 VAL A C 1
ATOM 1385 O O . VAL A 1 174 ? -6.059 -0.569 3.803 1.00 94.00 174 VAL A O 1
ATOM 1388 N N . VAL A 1 175 ? -4.166 0.611 4.096 1.00 94.31 175 VAL A N 1
ATOM 1389 C CA . VAL A 1 175 ? -3.919 0.953 2.696 1.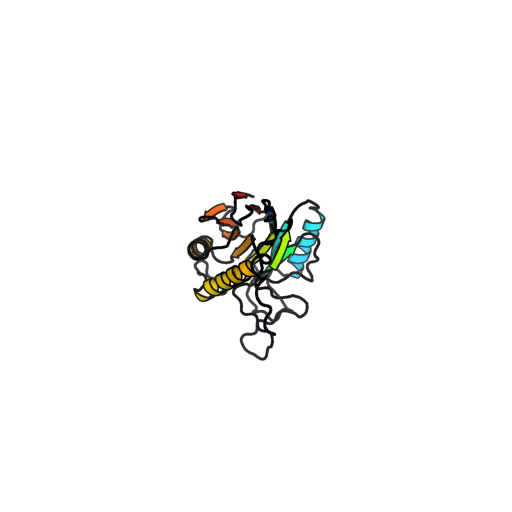00 94.31 175 VAL A CA 1
ATOM 1390 C C . VAL A 1 175 ? -2.597 0.329 2.263 1.00 94.31 175 VAL A C 1
ATOM 1392 O O . VAL A 1 175 ? -1.566 0.546 2.897 1.00 94.31 175 VAL A O 1
ATOM 1395 N N . LEU A 1 176 ? -2.615 -0.424 1.169 1.00 95.12 176 LEU A N 1
ATOM 1396 C CA . LEU A 1 176 ? -1.448 -1.079 0.593 1.00 95.12 176 LEU A CA 1
ATOM 1397 C C . LEU A 1 176 ? -1.119 -0.492 -0.779 1.00 95.12 176 LEU A C 1
ATOM 1399 O O . LEU A 1 176 ? -1.973 -0.474 -1.659 1.00 95.12 176 LEU A O 1
ATOM 1403 N N . VAL A 1 177 ? 0.138 -0.113 -0.998 1.00 92.94 177 VAL A N 1
ATOM 1404 C CA . VAL A 1 177 ? 0.694 0.118 -2.338 1.00 92.94 177 VAL A CA 1
ATOM 1405 C C . VAL A 1 177 ? 1.463 -1.131 -2.769 1.00 92.94 177 VAL A C 1
ATOM 1407 O O . VAL A 1 177 ? 2.419 -1.531 -2.118 1.00 92.94 177 VAL A O 1
ATOM 1410 N N . SER A 1 178 ? 1.046 -1.773 -3.852 1.00 92.06 178 SER A N 1
ATOM 1411 C CA . SER A 1 178 ? 1.646 -2.984 -4.410 1.00 92.06 178 SER A CA 1
ATOM 1412 C C . SER A 1 178 ? 2.368 -2.659 -5.711 1.00 92.06 178 SER A C 1
ATOM 1414 O O . SER A 1 178 ? 1.784 -2.070 -6.620 1.00 92.06 178 SER A O 1
ATOM 1416 N N . GLN A 1 179 ? 3.633 -3.063 -5.820 1.00 87.62 179 GLN A N 1
ATOM 1417 C CA . GLN A 1 179 ? 4.394 -2.962 -7.071 1.00 87.62 179 GLN A CA 1
ATOM 1418 C C . GLN A 1 179 ? 4.184 -4.149 -8.015 1.00 87.62 179 GLN A C 1
ATOM 1420 O O . GLN A 1 179 ? 4.633 -4.100 -9.159 1.00 87.62 179 GLN A O 1
ATOM 1425 N N . TYR A 1 180 ? 3.497 -5.189 -7.548 1.00 89.06 180 TYR A N 1
ATOM 1426 C CA . TYR A 1 180 ? 3.095 -6.328 -8.362 1.00 89.06 180 TYR A CA 1
ATOM 1427 C C . TYR A 1 180 ? 1.930 -5.960 -9.275 1.00 89.06 180 TYR A C 1
ATOM 1429 O O . TYR A 1 180 ? 1.189 -5.019 -8.988 1.00 89.06 180 TYR A O 1
ATOM 1437 N N . SER A 1 181 ? 1.737 -6.738 -10.340 1.00 89.25 181 SER A N 1
ATOM 1438 C CA . SER A 1 181 ? 0.659 -6.539 -11.313 1.00 89.25 181 SER A CA 1
ATOM 1439 C C . SER A 1 181 ? -0.743 -6.606 -10.676 1.00 89.25 181 SER A C 1
ATOM 1441 O O . SER A 1 181 ? -0.912 -7.144 -9.568 1.00 89.25 181 SER A O 1
ATOM 1443 N N . PRO A 1 182 ? -1.795 -6.127 -11.366 1.00 91.94 182 PRO A N 1
ATOM 1444 C CA . PRO A 1 182 ? -3.154 -6.169 -10.836 1.00 91.94 182 PRO A CA 1
ATOM 1445 C C . PRO A 1 182 ? -3.657 -7.595 -10.603 1.00 91.94 182 PRO A C 1
ATOM 1447 O O . PRO A 1 182 ? -4.348 -7.858 -9.617 1.00 91.94 182 PRO A O 1
ATOM 1450 N N . SER A 1 183 ? -3.272 -8.544 -11.464 1.00 92.56 183 SER A N 1
ATOM 1451 C CA . SER A 1 183 ? -3.632 -9.959 -11.325 1.00 92.56 183 SER A CA 1
ATOM 1452 C C . SER A 1 183 ? -2.976 -10.592 -10.094 1.00 92.56 183 SER A C 1
ATOM 1454 O O . SER A 1 183 ? -3.674 -11.230 -9.299 1.00 92.56 183 SER A O 1
ATOM 1456 N N . ALA A 1 184 ? -1.679 -10.354 -9.884 1.00 92.75 184 ALA A N 1
ATOM 1457 C CA . ALA A 1 184 ? -0.946 -10.830 -8.714 1.00 92.75 184 ALA A CA 1
ATOM 1458 C C . ALA A 1 184 ? -1.465 -10.192 -7.418 1.00 92.75 184 ALA A C 1
ATOM 1460 O O . ALA A 1 184 ? -1.763 -10.895 -6.449 1.00 92.75 184 ALA A O 1
ATOM 1461 N N . THR A 1 185 ? -1.689 -8.874 -7.424 1.00 94.56 185 THR A N 1
ATOM 1462 C CA . THR A 1 185 ? -2.257 -8.145 -6.282 1.00 94.56 185 THR A CA 1
ATOM 1463 C C . THR A 1 185 ? -3.648 -8.682 -5.935 1.00 94.56 185 THR A C 1
ATOM 1465 O O . THR A 1 185 ? -3.930 -8.989 -4.777 1.00 94.56 185 THR A O 1
ATOM 1468 N N . LYS A 1 186 ? -4.516 -8.898 -6.931 1.00 95.25 186 LYS A N 1
ATOM 1469 C CA . LYS A 1 186 ? -5.845 -9.491 -6.728 1.00 95.25 186 LYS A CA 1
ATOM 1470 C C . LYS A 1 186 ? -5.776 -10.917 -6.179 1.00 95.25 186 LYS A C 1
ATOM 1472 O O . LYS A 1 186 ? -6.613 -11.277 -5.353 1.00 95.25 186 LYS A O 1
ATOM 1477 N N . ALA A 1 187 ? -4.823 -11.734 -6.628 1.00 94.06 187 ALA A N 1
ATOM 1478 C CA . ALA A 1 187 ? -4.627 -13.090 -6.117 1.00 94.06 187 ALA A CA 1
ATOM 1479 C C . ALA A 1 187 ? -4.182 -13.085 -4.646 1.00 94.06 187 ALA A C 1
ATOM 1481 O O . ALA A 1 187 ? -4.742 -13.828 -3.841 1.00 94.06 187 ALA A O 1
ATOM 1482 N N . MET A 1 188 ? -3.253 -12.200 -4.280 1.00 95.12 188 MET A N 1
ATOM 1483 C CA . MET A 1 188 ? -2.817 -12.005 -2.896 1.00 95.12 188 MET A CA 1
ATOM 1484 C C . MET A 1 188 ? -3.970 -11.532 -1.999 1.00 95.12 188 MET A C 1
ATOM 1486 O O . MET A 1 188 ? -4.168 -12.095 -0.928 1.00 95.12 188 MET A O 1
ATOM 1490 N N . LEU A 1 189 ? -4.783 -10.563 -2.434 1.00 95.38 189 LEU A N 1
ATOM 1491 C CA . LEU A 1 189 ? -5.929 -10.056 -1.656 1.00 95.38 189 LEU A CA 1
ATOM 1492 C C . LEU A 1 189 ? -7.004 -11.116 -1.364 1.00 95.38 189 LEU A C 1
ATOM 1494 O O . LEU A 1 189 ? -7.801 -10.957 -0.442 1.00 95.38 189 LEU A O 1
ATOM 1498 N N . LYS A 1 190 ? -7.054 -12.207 -2.137 1.00 93.12 190 LYS A N 1
ATOM 1499 C CA . LYS A 1 190 ? -7.931 -13.349 -1.827 1.00 93.12 190 LYS A CA 1
ATOM 1500 C C . LYS A 1 190 ? -7.399 -14.198 -0.669 1.00 93.12 190 LYS A C 1
ATOM 1502 O O . LYS A 1 190 ? -8.190 -14.857 -0.001 1.00 93.12 190 LYS A O 1
ATOM 1507 N N . GLN A 1 191 ? -6.085 -14.199 -0.458 1.00 92.06 191 GLN A N 1
ATOM 1508 C CA . GLN A 1 191 ? -5.400 -14.990 0.566 1.00 92.06 191 GLN A CA 1
ATOM 1509 C C . GLN A 1 191 ? -5.187 -14.183 1.852 1.00 92.06 191 GLN A C 1
ATOM 1511 O O . GLN A 1 191 ? -5.329 -14.713 2.952 1.00 92.06 191 GLN A O 1
ATOM 1516 N N . LEU A 1 192 ? -4.893 -12.889 1.711 1.00 91.62 192 LEU A N 1
ATOM 1517 C CA . LEU A 1 192 ? -4.582 -11.984 2.805 1.00 91.62 192 LEU A CA 1
ATOM 1518 C C . LEU A 1 192 ? -5.760 -11.053 3.112 1.00 91.62 192 LEU A C 1
ATOM 1520 O O . LEU A 1 192 ? -6.198 -10.273 2.268 1.00 91.62 192 LEU A O 1
ATOM 1524 N N . LYS A 1 193 ? -6.257 -11.121 4.349 1.00 90.69 193 LYS A N 1
ATOM 1525 C CA . LYS A 1 193 ? -7.337 -10.264 4.857 1.00 90.69 193 LYS A CA 1
ATOM 1526 C C . LYS A 1 193 ? -6.773 -9.022 5.554 1.00 90.69 193 LYS A C 1
ATOM 1528 O O . LYS A 1 193 ? -5.589 -8.954 5.859 1.00 90.69 193 LYS A O 1
ATOM 1533 N N . GLY A 1 194 ? -7.651 -8.059 5.836 1.00 91.88 194 GLY A N 1
ATOM 1534 C CA . GLY A 1 194 ? -7.309 -6.871 6.627 1.00 91.88 194 GLY A CA 1
ATOM 1535 C C . GLY A 1 194 ? -6.701 -5.720 5.827 1.00 91.88 194 GLY A C 1
ATOM 1536 O O . GLY A 1 194 ? -6.188 -4.795 6.433 1.00 91.88 194 GLY A O 1
ATOM 1537 N N . ILE A 1 195 ? -6.764 -5.765 4.491 1.00 95.50 195 ILE A N 1
ATOM 1538 C CA . ILE A 1 195 ? -6.441 -4.635 3.610 1.00 95.50 195 ILE A CA 1
ATOM 1539 C C . ILE A 1 195 ? -7.756 -4.015 3.141 1.00 95.50 195 ILE A C 1
ATOM 1541 O O . ILE A 1 195 ? -8.594 -4.716 2.571 1.00 95.50 195 ILE A O 1
ATOM 1545 N N . ASP A 1 196 ? -7.933 -2.713 3.341 1.00 95.25 196 ASP A N 1
ATOM 1546 C CA . ASP A 1 196 ? -9.156 -2.010 2.946 1.00 95.25 196 ASP A CA 1
ATOM 1547 C C . ASP A 1 196 ? -9.008 -1.391 1.558 1.00 95.25 196 ASP A C 1
ATOM 1549 O O . ASP A 1 196 ? -9.878 -1.560 0.705 1.00 95.25 196 ASP A O 1
ATOM 1553 N N . VAL A 1 197 ? -7.866 -0.763 1.281 1.00 95.62 197 VAL A N 1
ATOM 1554 C CA . VAL A 1 197 ? -7.539 -0.226 -0.045 1.00 95.62 197 VAL A CA 1
ATOM 1555 C C . VAL A 1 197 ? -6.209 -0.803 -0.505 1.00 95.62 197 VAL A C 1
ATOM 1557 O O . VAL A 1 197 ? -5.228 -0.778 0.228 1.00 95.62 197 VAL A O 1
ATOM 1560 N N . ALA A 1 198 ? -6.164 -1.306 -1.729 1.00 95.81 198 ALA A N 1
ATOM 1561 C CA . ALA A 1 198 ? -4.958 -1.735 -2.410 1.00 95.81 198 ALA A CA 1
ATOM 1562 C C . ALA A 1 198 ? -4.781 -0.908 -3.681 1.00 95.81 198 ALA A C 1
ATOM 1564 O O . ALA A 1 198 ? -5.735 -0.671 -4.417 1.00 95.81 198 ALA A O 1
ATOM 1565 N N . ILE A 1 199 ? -3.557 -0.474 -3.931 1.00 93.75 199 ILE A N 1
ATOM 1566 C CA . ILE A 1 199 ? -3.177 0.374 -5.055 1.00 93.75 199 ILE A CA 1
ATOM 1567 C C . ILE A 1 199 ? -2.097 -0.372 -5.816 1.00 93.75 199 ILE A C 1
ATOM 1569 O O . ILE A 1 199 ? -1.132 -0.824 -5.211 1.00 93.75 199 ILE A O 1
ATOM 1573 N N . THR A 1 200 ? -2.256 -0.531 -7.120 1.00 91.38 200 THR A N 1
ATOM 1574 C CA . THR A 1 200 ? -1.326 -1.283 -7.972 1.00 91.38 200 THR A CA 1
ATOM 1575 C C . THR A 1 200 ? -1.118 -0.560 -9.295 1.00 91.38 200 THR A C 1
ATOM 1577 O O . THR A 1 200 ? -1.898 0.321 -9.661 1.00 91.38 200 THR A O 1
ATOM 1580 N N . LEU A 1 201 ? -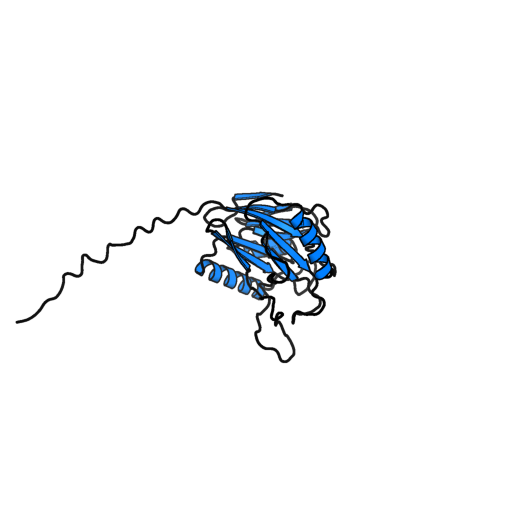0.059 -0.921 -10.013 1.00 85.94 201 LEU A N 1
ATOM 1581 C CA . LEU A 1 201 ? 0.208 -0.406 -11.348 1.00 85.94 201 LEU A CA 1
ATOM 1582 C C . LEU A 1 201 ? -0.531 -1.241 -12.391 1.00 85.94 201 LEU A C 1
ATOM 1584 O O . LEU A 1 201 ? -0.361 -2.455 -12.444 1.00 85.94 201 LEU A O 1
ATOM 1588 N N . GLY A 1 202 ? -1.342 -0.582 -13.215 1.00 84.19 202 GLY A N 1
ATOM 1589 C CA . GLY A 1 202 ? -2.134 -1.195 -14.280 1.00 84.19 202 GLY A CA 1
ATOM 1590 C C . GLY A 1 202 ? -1.885 -0.546 -15.640 1.00 84.19 202 GLY A C 1
ATOM 1591 O O . GLY A 1 202 ? -1.040 0.336 -15.787 1.00 84.19 202 GLY A O 1
ATOM 1592 N N . SER A 1 203 ? -2.621 -0.986 -16.658 1.00 84.31 203 SER A N 1
ATOM 1593 C CA . SER A 1 203 ? -2.601 -0.367 -17.992 1.00 84.31 203 SER A CA 1
ATOM 1594 C C . SER A 1 203 ? -3.465 0.891 -18.073 1.00 84.31 203 SER A C 1
ATOM 1596 O O . SER A 1 203 ? -3.178 1.787 -18.861 1.00 84.31 203 SER A O 1
ATOM 1598 N N . GLU A 1 204 ? -4.512 0.965 -17.256 1.00 87.19 204 GLU A N 1
ATOM 1599 C CA . GLU A 1 204 ? -5.486 2.053 -17.228 1.00 87.19 204 GLU A CA 1
ATOM 1600 C C . GLU A 1 204 ? -5.975 2.312 -15.801 1.00 87.19 204 GLU A C 1
ATOM 1602 O O . GLU A 1 204 ? -5.718 1.525 -14.886 1.00 87.19 204 GLU A O 1
ATOM 1607 N N . ARG A 1 205 ? -6.682 3.430 -15.605 1.00 88.88 205 ARG A N 1
ATOM 1608 C CA . ARG A 1 205 ? -7.351 3.703 -14.333 1.00 88.88 205 ARG A CA 1
ATOM 1609 C C . ARG A 1 205 ? -8.548 2.789 -14.192 1.00 88.88 205 ARG A C 1
ATOM 1611 O O . ARG A 1 205 ? -9.533 2.941 -14.908 1.00 88.88 205 ARG A O 1
ATOM 1618 N N . ASN A 1 206 ? -8.494 1.905 -13.212 1.00 92.62 206 ASN A N 1
ATOM 1619 C CA . ASN A 1 206 ? -9.592 1.001 -12.926 1.00 92.62 206 ASN A CA 1
ATOM 1620 C C . ASN A 1 206 ? -9.789 0.870 -11.420 1.00 92.62 206 ASN A C 1
ATOM 1622 O O . ASN A 1 206 ? -8.839 0.964 -10.647 1.00 92.62 206 ASN A O 1
ATOM 1626 N N . ILE A 1 207 ? -11.031 0.670 -10.996 1.00 94.00 207 ILE A N 1
ATOM 1627 C CA . ILE A 1 207 ? -11.355 0.361 -9.606 1.00 94.00 207 ILE A CA 1
ATOM 1628 C C . ILE A 1 207 ? -12.190 -0.903 -9.601 1.00 94.00 207 ILE A C 1
ATOM 1630 O O . ILE A 1 207 ? -13.281 -0.961 -10.163 1.00 94.00 207 ILE A O 1
ATOM 1634 N N . THR A 1 208 ? -11.683 -1.921 -8.918 1.00 94.75 208 THR A N 1
ATOM 1635 C CA . THR A 1 208 ? -12.376 -3.190 -8.747 1.00 94.75 208 THR A CA 1
ATOM 1636 C C . THR A 1 208 ? -12.531 -3.515 -7.275 1.00 94.75 208 THR A C 1
ATOM 1638 O O . THR A 1 208 ? -11.732 -3.125 -6.427 1.00 94.75 208 THR A O 1
ATOM 1641 N N . ARG A 1 209 ? -13.593 -4.248 -6.945 1.00 93.69 209 ARG A N 1
ATOM 1642 C CA . ARG A 1 209 ? -13.814 -4.733 -5.585 1.00 93.69 209 ARG A CA 1
ATOM 1643 C C . ARG A 1 209 ? -13.322 -6.171 -5.471 1.00 93.69 209 ARG A C 1
ATOM 1645 O O . ARG A 1 209 ? -13.775 -7.044 -6.210 1.00 93.69 209 ARG A O 1
ATOM 1652 N N . VAL A 1 210 ? -12.426 -6.429 -4.522 1.00 94.12 210 VAL A N 1
ATOM 1653 C CA . VAL A 1 210 ? -11.945 -7.776 -4.183 1.00 94.12 210 VAL A CA 1
ATOM 1654 C C . VAL A 1 210 ? -12.448 -8.105 -2.782 1.00 94.12 210 VAL A C 1
ATOM 1656 O O . VAL A 1 210 ? -11.849 -7.741 -1.774 1.00 94.12 210 VAL A O 1
ATOM 1659 N N . GLY A 1 211 ? -13.627 -8.726 -2.707 1.00 90.50 211 GLY A N 1
ATOM 1660 C CA . GLY A 1 211 ? -14.320 -8.942 -1.436 1.00 90.50 211 GLY A CA 1
ATOM 1661 C C . GLY A 1 211 ? -14.691 -7.620 -0.752 1.00 90.50 211 GLY A C 1
ATOM 1662 O O . GLY A 1 211 ? -15.589 -6.902 -1.198 1.00 90.50 211 GLY A O 1
ATOM 1663 N N . LYS A 1 212 ? -14.016 -7.302 0.358 1.00 90.69 212 LYS A N 1
ATOM 1664 C CA . LYS A 1 212 ? -14.210 -6.049 1.111 1.00 90.69 212 LYS A CA 1
ATOM 1665 C C . LYS A 1 212 ? -13.200 -4.952 0.755 1.00 90.69 212 LYS A C 1
ATOM 1667 O O . LYS A 1 212 ? -13.404 -3.816 1.176 1.00 90.69 212 LYS A O 1
ATOM 1672 N N . THR A 1 213 ? -12.182 -5.285 -0.031 1.00 94.44 213 THR A N 1
ATOM 1673 C CA . THR A 1 213 ? -11.082 -4.397 -0.406 1.00 94.44 213 THR A CA 1
ATOM 1674 C C . THR A 1 213 ? -11.400 -3.658 -1.703 1.00 94.44 213 THR A C 1
ATOM 1676 O O . THR A 1 213 ? -11.887 -4.266 -2.663 1.00 94.44 213 THR A O 1
ATOM 1679 N N . CYS A 1 214 ? -11.101 -2.361 -1.757 1.00 95.50 214 CYS A N 1
ATOM 1680 C CA . CYS A 1 214 ? -10.982 -1.640 -3.021 1.00 95.50 214 CYS A CA 1
ATOM 1681 C C . CYS A 1 214 ? -9.600 -1.885 -3.628 1.00 95.50 214 CYS A C 1
ATOM 1683 O O . CYS A 1 214 ? -8.599 -1.602 -2.982 1.00 95.50 214 CYS A O 1
ATOM 1685 N N . LEU A 1 215 ? -9.542 -2.378 -4.861 1.00 96.06 215 LEU A N 1
ATOM 1686 C CA . LEU A 1 215 ? -8.327 -2.431 -5.665 1.00 96.06 215 LEU A CA 1
ATOM 1687 C C . LEU A 1 215 ? -8.383 -1.315 -6.709 1.00 96.06 215 LEU A C 1
ATOM 1689 O O . LEU A 1 215 ? -9.214 -1.366 -7.614 1.00 96.06 215 LEU A O 1
ATOM 1693 N N . AL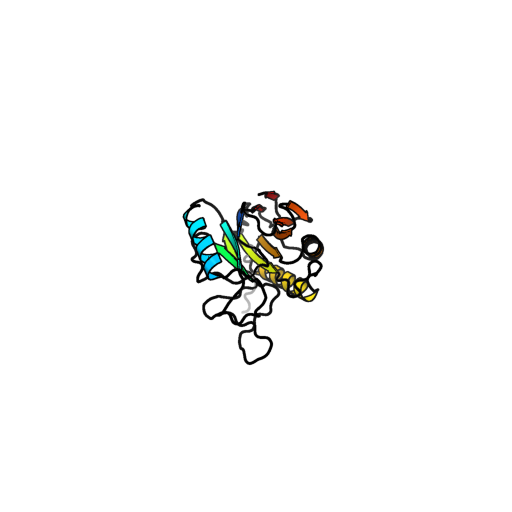A A 1 216 ? -7.507 -0.326 -6.576 1.00 94.62 216 ALA A N 1
ATOM 1694 C CA . ALA A 1 216 ? -7.327 0.754 -7.533 1.00 94.62 216 ALA A CA 1
ATOM 1695 C C . ALA A 1 216 ? -6.077 0.497 -8.386 1.00 94.62 216 ALA A C 1
ATOM 1697 O O . ALA A 1 216 ? -4.976 0.309 -7.868 1.00 94.62 216 ALA A O 1
ATOM 1698 N N . GLU A 1 217 ? -6.257 0.495 -9.698 1.00 92.12 217 GLU A N 1
ATOM 1699 C CA . GLU A 1 217 ? -5.203 0.333 -10.691 1.00 92.12 217 GLU A CA 1
ATOM 1700 C C . GLU A 1 217 ? -4.830 1.701 -11.248 1.00 92.12 217 GLU A C 1
ATOM 1702 O O . GLU A 1 217 ? -5.693 2.463 -11.676 1.00 92.12 217 GLU A O 1
ATOM 1707 N N . PHE A 1 218 ? -3.545 2.023 -11.235 1.00 84.38 218 PHE A N 1
ATOM 1708 C CA . PHE A 1 218 ? -3.031 3.303 -11.694 1.00 84.38 218 PHE A CA 1
ATOM 1709 C C . PHE A 1 218 ? -2.131 3.094 -12.917 1.00 84.38 218 PHE A C 1
ATOM 1711 O O . PHE A 1 218 ? -1.204 2.283 -12.837 1.00 84.38 218 PHE A O 1
ATOM 1718 N N . PRO A 1 219 ? -2.362 3.798 -14.039 1.00 79.62 219 PRO A N 1
ATOM 1719 C CA . PRO A 1 219 ? -1.583 3.576 -15.241 1.00 79.62 219 PRO A CA 1
ATOM 1720 C C . PRO A 1 219 ? -0.144 4.066 -15.102 1.00 79.62 219 PRO A C 1
ATOM 1722 O O . PRO A 1 219 ? 0.156 5.085 -14.471 1.00 79.62 219 PRO A O 1
ATOM 1725 N N . TYR A 1 220 ? 0.765 3.349 -15.757 1.00 68.38 220 TYR A N 1
ATOM 1726 C CA . TYR A 1 220 ? 2.140 3.804 -15.925 1.00 68.38 220 TYR A CA 1
ATOM 1727 C C . TYR A 1 220 ? 2.154 5.150 -16.671 1.00 68.38 220 TYR A C 1
ATOM 1729 O O . TYR A 1 220 ? 1.533 5.292 -17.721 1.00 68.38 220 TYR A O 1
ATOM 1737 N N . ASN A 1 221 ? 2.890 6.133 -16.143 1.00 65.56 221 ASN A N 1
ATOM 1738 C CA . ASN A 1 221 ? 3.006 7.494 -16.695 1.00 65.56 221 ASN A CA 1
ATOM 1739 C C . ASN A 1 221 ? 1.712 8.322 -16.696 1.00 65.56 221 ASN A C 1
ATOM 1741 O O . ASN A 1 221 ? 1.529 9.181 -17.558 1.00 65.56 221 ASN A O 1
ATOM 1745 N N . ASP A 1 222 ? 0.827 8.108 -15.725 1.00 68.31 222 ASP A N 1
ATOM 1746 C CA . ASP A 1 222 ? -0.382 8.915 -15.616 1.00 68.31 222 ASP A CA 1
ATOM 1747 C C . ASP A 1 222 ? -0.082 10.417 -15.434 1.00 68.31 222 ASP A C 1
ATOM 1749 O O . ASP A 1 222 ? 0.400 10.870 -14.389 1.00 68.31 222 ASP A O 1
ATOM 1753 N N . ALA A 1 223 ? -0.395 11.200 -16.465 1.00 63.38 223 ALA A N 1
ATOM 1754 C CA . ALA A 1 223 ? -0.219 12.647 -16.459 1.00 63.38 223 ALA A CA 1
ATOM 1755 C C . ALA A 1 223 ? -1.298 13.377 -15.639 1.00 63.38 223 ALA A C 1
ATOM 1757 O O . ALA A 1 223 ? -1.054 14.482 -15.156 1.00 63.38 223 ALA A O 1
ATOM 1758 N N . ASN A 1 224 ? -2.470 12.761 -15.462 1.00 62.47 224 ASN A N 1
ATOM 1759 C CA . ASN A 1 224 ? -3.665 13.405 -14.921 1.00 62.47 224 ASN A CA 1
ATOM 1760 C C . ASN A 1 224 ? -3.769 13.318 -13.393 1.00 62.47 224 ASN A C 1
ATOM 1762 O O . ASN A 1 224 ? -4.603 14.012 -12.824 1.00 62.47 224 ASN A O 1
ATOM 1766 N N . GLN A 1 225 ? -2.924 12.513 -12.732 1.00 68.19 225 GLN A N 1
ATOM 1767 C CA . GLN A 1 225 ? -2.702 12.496 -11.271 1.00 68.19 225 GLN A CA 1
ATOM 1768 C C . GLN A 1 225 ? -3.969 12.648 -10.404 1.00 68.19 225 GLN A C 1
ATOM 1770 O O . GLN A 1 225 ? -3.954 13.290 -9.357 1.00 68.19 225 GLN A O 1
ATOM 1775 N N . LEU A 1 226 ? -5.075 12.033 -10.833 1.00 74.12 226 LEU A N 1
ATOM 1776 C CA . LEU A 1 226 ? -6.327 12.033 -10.089 1.00 74.12 226 LEU A CA 1
ATOM 1777 C C . LEU A 1 226 ? -6.145 11.225 -8.795 1.00 74.12 226 LEU A C 1
ATOM 1779 O O . LEU A 1 226 ? -5.633 10.095 -8.875 1.00 74.12 226 LEU A O 1
ATOM 1783 N N . PRO A 1 227 ? -6.530 11.781 -7.633 1.00 83.94 227 PRO A N 1
ATOM 1784 C CA . PRO A 1 227 ? -6.454 11.076 -6.363 1.00 83.94 227 PRO A CA 1
ATOM 1785 C C . PRO A 1 227 ? -7.444 9.915 -6.325 1.00 83.94 227 PRO A C 1
ATOM 1787 O O . PRO A 1 227 ? -8.447 9.917 -7.024 1.00 83.94 227 PRO A O 1
ATOM 1790 N N . ILE A 1 228 ? -7.188 8.936 -5.466 1.00 88.38 228 ILE A N 1
ATOM 1791 C CA . ILE A 1 228 ? -8.192 7.941 -5.094 1.00 88.38 228 ILE A CA 1
ATOM 1792 C C . ILE A 1 228 ? -8.957 8.493 -3.899 1.00 88.38 228 ILE A C 1
ATOM 1794 O O . ILE A 1 228 ? -8.363 8.833 -2.875 1.00 88.38 228 ILE A O 1
ATOM 1798 N N . LYS A 1 229 ? -10.278 8.533 -4.006 1.00 90.75 229 LYS A N 1
ATOM 1799 C CA . LYS A 1 229 ? -11.187 8.884 -2.919 1.00 90.75 229 LYS A CA 1
ATOM 1800 C C . LYS A 1 229 ? -11.834 7.614 -2.396 1.00 90.75 229 LYS A C 1
ATOM 1802 O O . LYS A 1 229 ? -12.551 6.925 -3.125 1.00 90.75 229 LYS A O 1
ATOM 1807 N N . ALA A 1 230 ? -11.583 7.302 -1.130 1.00 91.00 230 ALA A N 1
ATOM 1808 C CA . ALA A 1 230 ? -12.132 6.121 -0.479 1.00 91.00 230 ALA A CA 1
ATOM 1809 C C . ALA A 1 230 ? -12.921 6.503 0.774 1.00 91.00 230 ALA A C 1
ATOM 1811 O O . ALA A 1 230 ? -12.425 7.225 1.634 1.00 91.00 230 ALA A O 1
ATOM 1812 N N . SER A 1 231 ? -14.131 5.961 0.886 1.00 91.50 231 SER A N 1
ATOM 1813 C CA . SER A 1 231 ? -14.934 5.995 2.106 1.00 91.50 231 SER A CA 1
ATOM 1814 C C . SER A 1 231 ? -14.786 4.658 2.815 1.00 91.50 231 SER A C 1
ATOM 1816 O O . SER A 1 231 ? -15.072 3.601 2.242 1.00 91.50 231 SER A O 1
ATOM 1818 N N . LEU A 1 232 ? -14.332 4.692 4.061 1.00 90.12 232 LEU A N 1
ATOM 1819 C CA . LEU A 1 232 ? -14.044 3.518 4.873 1.00 90.12 232 LEU A CA 1
ATOM 1820 C C . LEU A 1 232 ? -15.017 3.468 6.049 1.00 90.12 232 LEU A C 1
ATOM 1822 O O . LEU A 1 232 ? -15.194 4.446 6.772 1.00 90.12 232 LEU A O 1
ATOM 1826 N N . SER A 1 233 ? -15.668 2.324 6.245 1.00 87.12 233 SER A N 1
ATOM 1827 C CA . SER A 1 233 ? -16.580 2.117 7.375 1.00 87.12 233 SER A CA 1
ATOM 1828 C C . SER A 1 233 ? -15.841 2.170 8.713 1.00 87.12 233 SER A C 1
ATOM 1830 O O . SER A 1 233 ? -14.640 1.928 8.773 1.00 87.12 233 SER A O 1
ATOM 1832 N N . ALA A 1 234 ? -16.567 2.365 9.813 1.00 82.44 234 ALA A N 1
ATOM 1833 C CA . ALA A 1 234 ? -16.048 2.223 11.177 1.00 82.44 234 ALA A CA 1
ATOM 1834 C C . ALA A 1 234 ? -15.138 0.986 11.347 1.00 82.44 234 ALA A C 1
ATOM 1836 O O . ALA A 1 234 ? -13.995 1.083 11.779 1.00 82.44 234 ALA A O 1
ATOM 1837 N N . SER A 1 235 ? -15.612 -0.164 10.863 1.00 77.62 235 SER A N 1
ATOM 1838 C CA . SER A 1 235 ? -14.963 -1.477 10.952 1.00 77.62 235 SER A CA 1
ATOM 1839 C C . SER A 1 235 ? -13.878 -1.766 9.904 1.00 77.62 235 SER A C 1
ATOM 1841 O O . SER A 1 235 ? -13.476 -2.916 9.754 1.00 77.62 235 SER A O 1
ATOM 1843 N N . GLY A 1 236 ? -13.445 -0.774 9.129 1.00 71.00 236 GLY A N 1
ATOM 1844 C CA . GLY A 1 236 ? -12.306 -0.917 8.217 1.00 71.00 236 GLY A CA 1
ATOM 1845 C C . GLY A 1 236 ? -12.681 -0.987 6.748 1.00 71.00 236 GLY A C 1
ATOM 1846 O O . GLY A 1 236 ? -12.157 -0.222 5.950 1.00 71.00 236 GLY A O 1
ATOM 1847 N N . TYR A 1 237 ? -13.670 -1.806 6.392 1.00 82.06 237 TYR A N 1
ATOM 1848 C CA . TYR A 1 237 ? -13.944 -2.098 4.983 1.00 82.06 237 TYR A CA 1
ATOM 1849 C C . TYR A 1 237 ? -14.372 -0.876 4.157 1.00 82.06 237 TYR A C 1
ATOM 1851 O O . TYR A 1 237 ? -15.087 0.009 4.643 1.00 82.06 237 TYR A O 1
ATOM 1859 N N . THR A 1 238 ? -14.022 -0.886 2.869 1.00 85.62 238 THR A N 1
ATOM 1860 C CA . THR A 1 238 ? -14.369 0.182 1.927 1.00 85.62 238 THR A CA 1
ATOM 1861 C C . THR A 1 238 ? -15.843 0.140 1.527 1.00 85.62 238 THR A C 1
ATOM 1863 O O . THR A 1 238 ? -16.358 -0.871 1.033 1.00 85.62 238 THR A O 1
ATOM 1866 N N . THR A 1 239 ? -16.541 1.258 1.718 1.00 85.94 239 THR A N 1
ATOM 1867 C CA . THR A 1 239 ? -17.938 1.452 1.304 1.00 85.94 239 THR A CA 1
ATOM 1868 C C . THR A 1 239 ? -18.027 2.106 -0.069 1.00 85.94 239 THR A C 1
ATOM 1870 O O . THR A 1 239 ? -18.873 1.709 -0.867 1.00 85.94 239 THR A O 1
ATOM 1873 N N . ARG A 1 240 ? -17.127 3.047 -0.384 1.00 90.12 240 ARG A N 1
ATOM 1874 C CA . ARG A 1 240 ? -17.025 3.707 -1.697 1.00 90.12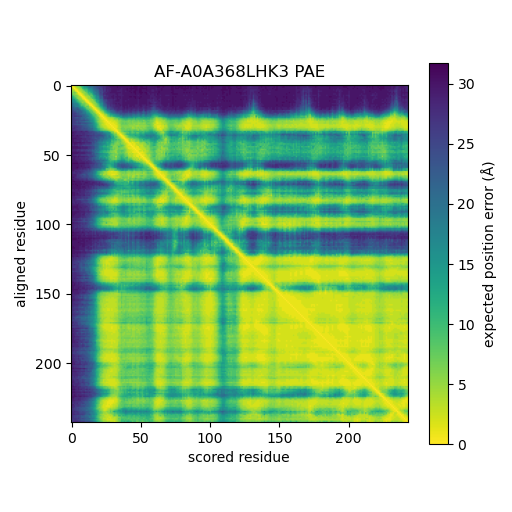 240 ARG A CA 1
ATOM 1875 C C . ARG A 1 240 ? -15.562 3.887 -2.083 1.00 90.12 240 ARG A C 1
ATOM 1877 O O . ARG A 1 240 ? -14.731 4.120 -1.214 1.00 90.12 240 ARG A O 1
ATOM 1884 N N . CYS A 1 241 ? -15.262 3.775 -3.371 1.00 91.44 241 CYS A N 1
ATOM 1885 C CA . CYS A 1 241 ? -13.923 3.966 -3.917 1.00 91.44 241 CYS A CA 1
ATOM 1886 C C . CYS A 1 241 ? -14.052 4.489 -5.347 1.00 91.44 241 CYS A C 1
ATOM 1888 O O . CYS A 1 241 ? -14.756 3.873 -6.149 1.00 91.44 241 CYS A O 1
ATOM 1890 N N . TYR A 1 242 ? -13.452 5.637 -5.636 1.00 91.06 242 TYR A N 1
ATOM 1891 C CA . TYR A 1 242 ? -13.533 6.310 -6.932 1.00 91.06 242 TYR A CA 1
ATOM 1892 C C . TYR A 1 242 ? -12.305 7.208 -7.142 1.00 91.06 242 TYR A C 1
ATOM 1894 O O . TYR A 1 242 ? -11.495 7.367 -6.229 1.00 91.06 242 TYR A O 1
ATOM 1902 N N . TRP A 1 243 ? -12.160 7.758 -8.346 1.00 84.75 243 TRP A N 1
ATOM 1903 C CA . TRP A 1 243 ? -11.154 8.769 -8.681 1.00 84.75 243 TRP A CA 1
ATOM 1904 C C . TRP A 1 243 ? -11.738 10.180 -8.499 1.00 84.75 243 TRP A C 1
ATOM 1906 O O . TRP A 1 243 ? -12.902 10.374 -8.913 1.00 84.75 243 TRP A O 1
#